Protein AF-A0A958J906-F1 (afdb_monomer_lite)

Foldseek 3Di:
DFAWAFLVRDHDADDPDPDDDDDDDDHDHDQALQDPVSLVVLLVVLQVCLQVPNQEDEDELLWAAARTDQDPSLLVVLLVLCVVPPQLVNCCVPPVGSHSPDDRQDRDPPDRCQLVNLQVLLLSSLVSLLSSLVSSCVRPVRYFYEYEQAQAVCQLVCCRRTSRPLLSNLVRGQEYEYQHQAEPVSFFDADPVRRTHACLLSLLVNCQSNVNGEYEHEYDPNDDPPVVRDDLVRVLVRLLRRQVRNLLNRYHYDYPDPQRPNVVVVVVVCVVCVVVSVPDDQDDLEEEEDESSCSSVVHDTCSSVVVVVCVVVVNRYGYHYLVCVVDPPNVSHPYYHYPDDPDHDPDD

pLDDT: mean 83.31, std 14.67, range [36.16, 97.56]

Sequence (348 aa):
TWMMVRPDDSFPYYRYAPYGQETDEGFEAWGCPDNPDYVRYMEGKIRAQAETGIDGSYVDWTHIAGGTCYCKYTRENFIAYLKEKLPAAAGQAKYGISNYDNIVLPQQRGDNFWMEWVIYRGSAVARFHDRLRTVARQYNPHFMISGNVFGGFGYGPIAYDAAGNMEMLGRVDDFIYSEMQEFLDSAPRKTEEGVRITNSPALKFLAAASHGKPTI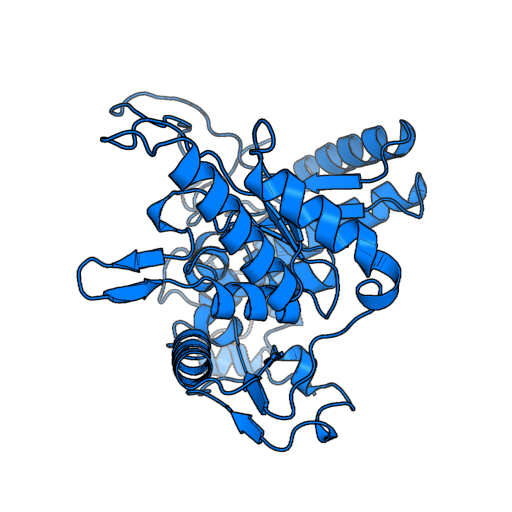VYATEITPPIFPDPSEKCLSAMAQINIAEAEANHAIFREKRETPPGATAMYEFLAAHRGDLVGAKPYSNVAVLASLRQYLADELSFAFSASRVLTDRGISHVMIVEDDLLSADLGRFDLIYLPYLPLLSTEK

Radius of gyration: 21.53 Å; chains: 1; bounding box: 53×59×56 Å

Secondary structure (DSSP, 8-state):
--SPPPTTS--PPP---SS-------------TT-HHHHHHHHHHHHHHHHTT--EEEES---PPTT---SHHHHHHHHHHHHHHS-HHHHHHHHS----TTPPPP-STTSTTHHHHHHHHHHHHHHHHHHHHHHHHTT-TT-EEEEEE--STTHHHHHHHS---HHHHHHHSSSEEE-TT-SGGGSSEE-TT--EE--HHHHHHHHHHTTTS-EEEE-----S--SSPPPHHHHHHHHHHHHHHHHHTTEEEE-SSS--HHHHHHHHHHHHTHHHHTT-----SEEEE--HHHHHTT----HHHHHHHHHHTT---EEE-GGGGGSGGGGG-SEEE-SS-S------

Structure (mmCIF, N/CA/C/O backbone):
data_AF-A0A958J906-F1
#
_entry.id   AF-A0A958J906-F1
#
loop_
_atom_site.group_PDB
_atom_site.id
_atom_site.type_symbol
_atom_site.label_atom_id
_atom_site.label_alt_id
_atom_site.label_comp_id
_atom_site.label_asym_id
_atom_site.label_entity_id
_atom_site.label_seq_id
_atom_site.pdbx_PDB_ins_code
_atom_site.Cartn_x
_atom_site.Cartn_y
_atom_site.Cartn_z
_atom_site.occupancy
_atom_site.B_iso_or_equiv
_atom_site.auth_seq_id
_atom_site.auth_comp_id
_atom_site.auth_asym_id
_atom_site.auth_atom_id
_atom_site.pdbx_PDB_model_num
ATOM 1 N N . THR A 1 1 ? -13.540 24.435 5.517 1.00 37.81 1 THR A N 1
ATOM 2 C CA . THR A 1 1 ? -12.680 25.146 4.550 1.00 37.81 1 THR A CA 1
ATOM 3 C C . THR A 1 1 ? -11.313 25.379 5.156 1.00 37.81 1 THR A C 1
ATOM 5 O O . THR A 1 1 ? -11.235 26.173 6.073 1.00 37.81 1 THR A O 1
ATOM 8 N N . TRP A 1 2 ? -10.193 24.775 4.783 1.00 42.50 2 TRP A N 1
ATOM 9 C CA . TRP A 1 2 ? -9.753 23.546 4.100 1.00 42.50 2 TRP A CA 1
ATOM 10 C C . TRP A 1 2 ? -8.269 23.430 4.550 1.00 42.50 2 TRP A C 1
ATOM 12 O O . TRP A 1 2 ? -7.703 24.458 4.914 1.00 42.50 2 TRP A O 1
ATOM 22 N N . MET A 1 3 ? -7.649 22.248 4.495 1.00 54.44 3 MET A N 1
ATOM 23 C CA . MET A 1 3 ? -6.273 21.950 4.961 1.00 54.44 3 MET A CA 1
ATOM 24 C C . MET A 1 3 ? -6.193 21.360 6.382 1.00 54.44 3 MET A C 1
ATOM 26 O O . MET A 1 3 ? -7.039 21.643 7.224 1.00 54.44 3 MET A O 1
ATOM 30 N N . MET A 1 4 ? -5.308 20.377 6.583 1.00 60.72 4 MET A N 1
ATOM 31 C CA . MET A 1 4 ? -5.406 19.395 7.671 1.00 60.72 4 MET A CA 1
ATOM 32 C C . MET A 1 4 ? -5.309 20.035 9.060 1.00 60.72 4 MET A C 1
ATOM 34 O O . MET A 1 4 ? -4.409 20.820 9.330 1.00 60.72 4 MET A O 1
ATOM 38 N N . VAL A 1 5 ? -6.235 19.647 9.937 1.00 60.03 5 VAL A N 1
ATOM 39 C CA . VAL A 1 5 ? -6.383 20.188 11.292 1.00 60.03 5 VAL A CA 1
ATOM 40 C C . VAL A 1 5 ? -5.752 19.220 12.295 1.00 60.03 5 VAL A C 1
ATOM 42 O O . VAL A 1 5 ? -6.049 18.016 12.261 1.00 60.03 5 VAL A O 1
ATOM 45 N N . ARG A 1 6 ? -4.865 19.740 13.145 1.00 68.25 6 ARG A N 1
ATOM 46 C CA . ARG A 1 6 ? -4.266 19.041 14.290 1.00 68.25 6 ARG A CA 1
ATOM 47 C C . ARG A 1 6 ? -5.309 18.824 15.400 1.00 68.25 6 ARG A C 1
ATOM 49 O O . ARG A 1 6 ? -6.368 19.444 15.363 1.00 68.25 6 ARG A O 1
ATOM 56 N N . PRO A 1 7 ? -5.050 17.962 16.398 1.00 68.69 7 PRO A N 1
ATOM 57 C CA . PRO A 1 7 ? -6.008 17.716 17.476 1.00 68.69 7 PRO A CA 1
ATOM 58 C C . PRO A 1 7 ? -6.428 18.954 18.285 1.00 68.69 7 PRO A C 1
ATOM 60 O O . PRO A 1 7 ? -7.459 18.916 18.950 1.00 68.69 7 PRO A O 1
ATOM 63 N N . ASP A 1 8 ? -5.633 20.024 18.247 1.00 74.62 8 ASP A N 1
ATOM 64 C CA . ASP A 1 8 ? -5.852 21.305 18.929 1.00 74.62 8 ASP A CA 1
ATOM 65 C C . ASP A 1 8 ? -6.503 22.377 18.034 1.00 74.62 8 ASP A C 1
ATOM 67 O O . ASP A 1 8 ? -6.448 23.565 18.346 1.00 74.62 8 ASP A O 1
ATOM 71 N N . ASP A 1 9 ? -7.082 21.972 16.904 1.00 67.81 9 ASP A N 1
ATOM 72 C CA . ASP A 1 9 ? -7.642 22.850 15.875 1.00 67.81 9 ASP A CA 1
ATOM 73 C C . ASP A 1 9 ? -6.622 23.759 15.142 1.00 67.81 9 ASP A C 1
ATOM 75 O O . ASP A 1 9 ? -7.015 24.642 14.374 1.00 67.81 9 ASP A O 1
ATOM 79 N N . SER A 1 10 ? -5.310 23.527 15.304 1.00 65.12 10 SER A N 1
ATOM 80 C CA . SER A 1 10 ? -4.250 24.266 14.593 1.00 65.12 10 SER A CA 1
ATOM 81 C C . SER A 1 10 ? -3.836 23.628 13.251 1.00 65.12 10 SER A C 1
ATOM 83 O O . SER A 1 10 ? -4.209 22.495 12.935 1.00 65.12 10 SER A O 1
ATOM 85 N N . PHE A 1 11 ? -3.054 24.354 12.438 1.00 57.78 11 PHE A N 1
ATOM 86 C CA . PHE A 1 11 ? -2.560 23.908 11.124 1.00 57.78 11 PHE A CA 1
ATOM 87 C C . PHE A 1 11 ? -1.032 23.674 11.138 1.00 57.78 11 PHE A C 1
ATOM 89 O O . PHE A 1 11 ? -0.312 24.434 11.789 1.00 57.78 11 PHE A O 1
ATOM 96 N N . PRO A 1 12 ? -0.514 22.645 10.435 1.00 49.88 12 PRO A N 1
ATOM 97 C CA . PRO A 1 12 ? 0.922 22.431 10.247 1.00 49.88 12 PRO A CA 1
ATOM 98 C C . PRO A 1 12 ? 1.545 23.321 9.148 1.00 49.88 12 PRO A C 1
ATOM 100 O O . PRO A 1 12 ? 0.841 23.972 8.374 1.00 49.88 12 PRO A O 1
ATOM 103 N N . TYR A 1 13 ? 2.883 23.336 9.113 1.00 51.25 13 TYR A N 1
ATOM 104 C CA . TYR A 1 13 ? 3.741 24.115 8.210 1.00 51.25 13 TYR A CA 1
ATOM 105 C C . TYR A 1 13 ? 4.204 23.302 6.995 1.00 51.25 13 TYR A C 1
ATOM 107 O O . TYR A 1 13 ? 4.569 22.142 7.152 1.00 51.25 13 TYR A O 1
ATOM 115 N N . TYR A 1 14 ? 4.301 23.930 5.812 1.00 49.06 14 TYR A N 1
ATOM 116 C CA . TYR A 1 14 ? 4.930 23.323 4.632 1.00 49.06 14 TYR A CA 1
ATOM 117 C C . TYR A 1 14 ? 6.442 23.543 4.613 1.00 49.06 14 TYR A C 1
ATOM 119 O O . TYR A 1 14 ? 6.914 24.678 4.720 1.00 49.06 14 TYR A O 1
ATOM 127 N N . ARG A 1 15 ? 7.183 22.490 4.259 1.00 43.09 15 ARG A N 1
ATOM 128 C CA . ARG A 1 15 ? 8.369 22.649 3.418 1.00 43.09 15 ARG A CA 1
ATOM 129 C C . ARG A 1 15 ? 8.633 21.397 2.586 1.00 43.09 15 ARG A C 1
ATOM 131 O O . ARG A 1 15 ? 9.016 20.368 3.125 1.00 43.09 15 ARG A O 1
ATOM 138 N N . TYR A 1 16 ? 8.573 21.520 1.263 1.00 43.47 16 TYR A N 1
ATOM 139 C CA . TYR A 1 16 ? 9.476 20.748 0.411 1.00 43.47 16 TYR A CA 1
ATOM 140 C C . TYR A 1 16 ? 10.782 21.535 0.346 1.00 43.47 16 TYR A C 1
ATOM 142 O O . TYR A 1 16 ? 10.922 22.480 -0.432 1.00 43.47 16 TYR A O 1
ATOM 150 N N . ALA A 1 17 ? 11.720 21.210 1.230 1.00 36.94 17 ALA A N 1
ATOM 151 C CA . ALA A 1 17 ? 13.096 21.655 1.088 1.00 36.94 17 ALA A CA 1
ATOM 152 C C . ALA A 1 17 ? 13.992 20.434 1.067 1.00 36.94 17 ALA A C 1
ATOM 154 O O . ALA A 1 17 ? 14.227 19.853 2.124 1.00 36.94 17 ALA A O 1
ATOM 155 N N . PRO A 1 18 ? 14.549 20.076 -0.097 1.00 39.53 18 PRO A N 1
ATOM 156 C CA . PRO A 1 18 ? 15.592 19.073 -0.105 1.00 39.53 18 PRO A CA 1
ATOM 157 C C . PRO A 1 18 ? 16.845 19.554 0.666 1.00 39.53 18 PRO A C 1
ATOM 159 O O . PRO A 1 18 ? 17.578 18.705 1.152 1.00 39.53 18 PRO A O 1
ATOM 162 N N . TYR A 1 19 ? 17.072 20.875 0.870 1.00 39.88 19 TYR A N 1
ATOM 163 C CA . TYR A 1 19 ? 18.292 21.407 1.526 1.00 39.88 19 TYR A CA 1
ATOM 164 C C . TYR A 1 19 ? 18.163 22.805 2.212 1.00 39.88 19 TYR A C 1
ATOM 166 O O . TYR A 1 19 ? 18.681 23.793 1.693 1.00 39.88 19 TYR A O 1
ATOM 174 N N . GLY A 1 20 ? 17.548 22.957 3.398 1.00 36.16 20 GLY A N 1
ATOM 175 C CA . GLY A 1 20 ? 17.622 24.236 4.148 1.00 36.16 20 GLY A CA 1
ATOM 176 C C . GLY A 1 20 ? 17.068 24.212 5.583 1.00 36.16 20 GLY A C 1
ATOM 177 O O . GLY A 1 20 ? 16.256 23.354 5.907 1.00 36.16 20 GLY A O 1
ATOM 178 N N . GLN A 1 21 ? 17.475 25.167 6.437 1.00 43.78 21 GLN A N 1
ATOM 179 C CA . GLN A 1 21 ? 17.022 25.343 7.842 1.00 43.78 21 GLN A CA 1
ATOM 180 C C . GLN A 1 21 ? 15.688 26.116 7.982 1.00 43.78 21 GLN A C 1
ATOM 182 O O . GLN A 1 21 ? 15.340 26.875 7.078 1.00 43.78 21 GLN A O 1
ATOM 187 N N . GLU A 1 22 ? 14.953 25.875 9.080 1.00 49.22 22 GLU A N 1
ATOM 188 C CA . GLU A 1 22 ? 13.611 26.394 9.455 1.00 49.22 22 GLU A CA 1
ATOM 189 C C . GLU A 1 22 ? 13.522 27.923 9.684 1.00 49.22 22 GLU A C 1
ATOM 191 O O . GLU A 1 22 ? 14.499 28.512 10.147 1.00 49.22 22 GLU A O 1
ATOM 196 N N . THR A 1 23 ? 12.341 28.540 9.436 1.00 45.81 23 THR A N 1
ATOM 197 C CA . THR A 1 23 ? 11.481 29.307 10.399 1.00 45.81 23 THR A CA 1
ATOM 198 C C . THR A 1 23 ? 10.586 30.400 9.753 1.00 45.81 23 THR A C 1
ATOM 200 O O . THR A 1 23 ? 11.131 31.426 9.361 1.00 45.81 23 THR A O 1
ATOM 203 N N . ASP A 1 24 ? 9.238 30.232 9.741 1.00 49.66 24 ASP A N 1
ATOM 204 C CA . ASP A 1 24 ? 8.179 31.295 9.726 1.00 49.66 24 ASP A CA 1
ATOM 205 C C . ASP A 1 24 ? 6.704 30.801 9.520 1.00 49.66 24 ASP A C 1
ATOM 207 O O . ASP A 1 24 ? 6.461 29.627 9.246 1.00 49.66 24 ASP A O 1
ATOM 211 N N . GLU A 1 25 ? 5.718 31.713 9.713 1.00 43.97 25 GLU A N 1
ATOM 212 C CA . GLU A 1 25 ? 4.234 31.570 9.785 1.00 43.97 25 GLU A CA 1
ATOM 213 C C . GLU A 1 25 ? 3.509 31.224 8.438 1.00 43.97 25 GLU A C 1
ATOM 215 O O . GLU A 1 25 ? 2.717 32.015 7.924 1.00 43.97 25 GLU A O 1
ATOM 220 N N . GLY A 1 26 ? 3.769 30.057 7.827 1.00 49.97 26 GLY A N 1
ATOM 221 C CA . GLY A 1 26 ? 3.134 29.579 6.576 1.00 49.97 26 GLY A CA 1
ATOM 222 C C . GLY A 1 26 ? 2.113 28.416 6.675 1.00 49.97 26 GLY A C 1
ATOM 223 O O . GLY A 1 26 ? 2.006 27.735 7.686 1.00 49.97 26 GLY A O 1
ATOM 224 N N . PHE A 1 27 ? 1.378 28.171 5.577 1.00 41.47 27 PHE A N 1
ATOM 225 C CA . PHE A 1 27 ? 0.178 27.309 5.421 1.00 41.47 27 PHE A CA 1
ATOM 226 C C . PHE A 1 27 ? 0.476 25.997 4.641 1.00 41.47 27 PHE A C 1
ATOM 228 O O . PHE A 1 27 ? 1.153 26.060 3.615 1.00 41.47 27 PHE A O 1
ATOM 235 N N . GLU A 1 28 ? -0.034 24.823 5.064 1.00 48.16 28 GLU A N 1
ATOM 236 C CA . GLU A 1 28 ? 0.257 23.499 4.447 1.00 48.16 28 GLU A CA 1
ATOM 237 C C . GLU A 1 28 ? -0.969 22.720 3.924 1.00 48.16 28 GLU A C 1
ATOM 239 O O . GLU A 1 28 ? -1.973 22.593 4.623 1.00 48.16 28 GLU A O 1
ATOM 244 N N . ALA A 1 29 ? -0.916 22.179 2.690 1.00 53.28 29 ALA A N 1
ATOM 245 C CA . ALA A 1 29 ? -2.108 21.793 1.906 1.00 53.28 29 ALA A CA 1
ATOM 246 C C . ALA A 1 29 ? -2.591 20.356 2.063 1.00 53.28 29 ALA A C 1
ATOM 248 O O . ALA A 1 29 ? -2.590 19.569 1.125 1.00 53.28 29 ALA A O 1
ATOM 249 N N . TRP A 1 30 ? -3.080 20.078 3.269 1.00 65.56 30 TRP A N 1
ATOM 250 C CA . TRP A 1 30 ? -3.729 18.843 3.710 1.00 65.56 30 TRP A CA 1
ATOM 251 C C . TRP A 1 30 ? -5.134 18.511 3.187 1.00 65.56 30 TRP A C 1
ATOM 253 O O . TRP A 1 30 ? -6.115 18.978 3.763 1.00 65.56 30 TRP A O 1
ATOM 263 N N . GLY A 1 31 ? -5.288 17.626 2.205 1.00 74.69 31 GLY A N 1
ATOM 264 C CA . GLY A 1 31 ? -6.584 17.018 1.919 1.00 74.69 31 GLY A CA 1
ATOM 265 C C . GLY A 1 31 ? -7.122 16.128 3.042 1.00 74.69 31 GLY A C 1
ATOM 266 O O . GLY A 1 31 ? -6.399 15.277 3.543 1.00 74.69 31 GLY A O 1
ATOM 267 N N . CYS A 1 32 ? -8.393 16.285 3.429 1.00 84.81 32 CYS A N 1
ATOM 268 C CA . CYS A 1 32 ? -9.044 15.383 4.386 1.00 84.81 32 CYS A CA 1
ATOM 269 C C . CYS A 1 32 ? -10.040 14.475 3.647 1.00 84.81 32 CYS A C 1
ATOM 271 O O . CYS A 1 32 ? -11.048 14.993 3.156 1.00 84.81 32 CYS A O 1
ATOM 273 N N . PRO A 1 33 ? -9.823 13.146 3.594 1.00 89.81 33 PRO A N 1
ATOM 274 C CA . PRO A 1 33 ? -10.687 12.227 2.845 1.00 89.81 33 PRO A CA 1
ATOM 275 C C . PRO A 1 33 ? -12.109 12.114 3.416 1.00 89.81 33 PRO A C 1
ATOM 277 O O . PRO A 1 33 ? -13.017 11.680 2.713 1.00 89.81 33 PRO A O 1
ATOM 280 N N . ASP A 1 34 ? -12.326 12.548 4.660 1.00 91.00 34 ASP A N 1
ATOM 281 C CA . ASP A 1 34 ? -13.651 12.598 5.287 1.00 91.00 34 ASP A CA 1
ATOM 282 C C . ASP A 1 34 ? -14.384 13.926 5.063 1.00 91.00 34 ASP A C 1
ATOM 284 O O . ASP A 1 34 ? -15.591 14.014 5.290 1.00 91.00 34 ASP A O 1
ATOM 288 N N . ASN A 1 35 ? -13.688 14.981 4.631 1.00 89.81 35 ASN A N 1
ATOM 289 C CA . ASN A 1 35 ? -14.310 16.283 4.436 1.00 89.81 35 ASN A CA 1
ATOM 290 C C . ASN A 1 35 ? -15.064 16.318 3.090 1.00 89.81 35 ASN A C 1
ATOM 292 O O . ASN A 1 35 ? -14.424 16.234 2.038 1.00 89.81 35 ASN A O 1
ATOM 296 N N . PRO A 1 36 ? -16.396 16.519 3.077 1.00 92.06 36 PRO A N 1
ATOM 297 C CA . PRO A 1 36 ? -17.190 16.467 1.850 1.00 92.06 36 PRO A CA 1
ATOM 298 C C . PRO A 1 36 ? -16.790 17.527 0.815 1.00 92.06 36 PRO A C 1
ATOM 300 O O . PRO A 1 36 ? -16.880 17.264 -0.384 1.00 92.06 36 PRO A O 1
ATOM 303 N N . ASP A 1 37 ? -16.301 18.694 1.246 1.00 87.19 37 ASP A N 1
ATOM 304 C CA . ASP A 1 37 ? -15.822 19.734 0.330 1.00 87.19 37 ASP A CA 1
ATOM 305 C C . ASP A 1 37 ? -14.525 19.296 -0.361 1.00 87.19 37 ASP A C 1
ATOM 307 O O . ASP A 1 37 ? -14.322 19.567 -1.546 1.00 87.19 37 ASP A O 1
ATOM 311 N N . TYR A 1 38 ? -13.641 18.614 0.380 1.00 87.25 38 TYR A N 1
ATOM 312 C CA . TYR A 1 38 ? -12.403 18.060 -0.167 1.00 87.25 38 TYR A CA 1
ATOM 313 C C . TYR A 1 38 ? -12.688 16.963 -1.180 1.00 87.25 38 TYR A C 1
ATOM 315 O O . TYR A 1 38 ? -12.205 17.007 -2.313 1.00 87.25 38 TYR A O 1
ATOM 323 N N . VAL A 1 39 ? -13.548 16.028 -0.789 1.00 91.88 39 VAL A N 1
ATOM 324 C CA . VAL A 1 39 ? -13.963 14.923 -1.645 1.00 91.88 39 VAL A CA 1
ATOM 325 C C . VAL A 1 39 ? -14.591 15.449 -2.933 1.00 91.88 39 VAL A C 1
ATOM 327 O O . VAL A 1 39 ? -14.154 15.063 -4.011 1.00 91.88 39 VAL A O 1
ATOM 330 N N . ARG A 1 40 ? -15.529 16.402 -2.855 1.00 94.12 40 ARG A N 1
ATOM 331 C CA . ARG A 1 40 ? -16.185 16.979 -4.040 1.00 94.12 40 ARG A CA 1
ATOM 332 C C . ARG A 1 40 ? -15.206 17.668 -4.994 1.00 94.12 40 ARG A C 1
ATOM 334 O O . ARG A 1 40 ? -15.355 17.567 -6.210 1.00 94.12 40 ARG A O 1
ATOM 341 N N . TYR A 1 41 ? -14.212 18.380 -4.464 1.00 91.88 41 TYR A N 1
ATOM 342 C CA . TYR A 1 41 ? -13.160 18.984 -5.285 1.00 91.88 41 TYR A CA 1
ATOM 343 C C . TYR A 1 41 ? -12.352 17.917 -6.037 1.00 91.88 41 TYR A C 1
ATOM 345 O O . TYR A 1 41 ? -12.128 18.043 -7.242 1.00 91.88 41 TYR A O 1
ATOM 353 N N . MET A 1 42 ? -11.959 16.845 -5.347 1.00 93.25 42 MET A N 1
ATOM 354 C CA . MET A 1 42 ? -11.186 15.757 -5.946 1.00 93.25 42 MET A CA 1
ATOM 355 C C . MET A 1 42 ? -12.009 14.944 -6.954 1.00 93.25 42 MET A C 1
ATOM 357 O O . MET A 1 42 ? -11.485 14.589 -8.008 1.00 93.25 42 MET A O 1
ATOM 361 N N . GLU A 1 43 ? -13.309 14.751 -6.712 1.00 95.69 43 GLU A N 1
ATOM 362 C CA . GLU A 1 43 ? -14.247 14.194 -7.697 1.00 95.69 43 GLU A CA 1
ATOM 363 C C . GLU A 1 43 ? -14.308 15.044 -8.973 1.00 95.69 43 GLU A C 1
ATOM 365 O O . GLU A 1 43 ? -14.283 14.510 -10.079 1.00 95.69 43 GLU A O 1
ATOM 370 N N . GLY A 1 44 ? -14.341 16.374 -8.838 1.00 95.81 44 GLY A N 1
ATOM 371 C CA . GLY A 1 44 ? -14.289 17.284 -9.983 1.00 95.81 44 GLY A CA 1
ATOM 372 C C . GLY A 1 44 ? -12.998 17.133 -10.793 1.00 95.81 44 GLY A C 1
ATOM 373 O O . GLY A 1 44 ? -13.046 17.079 -12.021 1.00 95.81 44 GLY A O 1
ATOM 374 N N . LYS A 1 45 ? -11.849 17.005 -10.114 1.00 93.75 45 LYS A N 1
ATOM 375 C CA . LYS A 1 45 ? -10.547 16.790 -10.768 1.00 93.75 45 LYS A CA 1
ATOM 376 C C . LYS A 1 45 ? -10.478 15.457 -11.501 1.00 93.75 45 LYS A C 1
ATOM 378 O O . LYS A 1 45 ? -10.050 15.435 -12.652 1.00 93.75 45 LYS A O 1
ATOM 383 N N . ILE A 1 46 ? -10.874 14.365 -10.848 1.00 95.31 46 ILE A N 1
ATOM 384 C CA . ILE A 1 46 ? -10.766 13.031 -11.446 1.00 95.31 46 ILE A CA 1
ATOM 385 C C . ILE A 1 46 ? -11.733 12.876 -12.621 1.00 95.31 46 ILE A C 1
ATOM 387 O O . ILE A 1 46 ? -11.360 12.333 -13.656 1.00 95.31 46 ILE A O 1
ATOM 391 N N . ARG A 1 47 ? -12.937 13.451 -12.511 1.00 96.19 47 ARG A N 1
ATOM 392 C CA . ARG A 1 47 ? -13.886 13.540 -13.621 1.00 96.19 47 ARG A CA 1
ATOM 393 C C . ARG A 1 47 ? -13.278 14.273 -14.812 1.00 96.19 47 ARG A C 1
ATOM 395 O O . ARG A 1 47 ? -13.327 13.749 -15.917 1.00 96.19 47 ARG A O 1
ATOM 402 N N . ALA A 1 48 ? -12.705 15.458 -14.593 1.00 95.94 48 ALA A N 1
ATOM 403 C CA . ALA A 1 48 ? -12.126 16.244 -15.679 1.00 95.94 48 ALA A CA 1
ATOM 404 C C . ALA A 1 48 ? -11.003 15.483 -16.403 1.00 95.94 48 ALA A C 1
ATOM 406 O O . ALA A 1 48 ? -10.910 15.563 -17.620 1.00 95.94 48 ALA A O 1
ATOM 407 N N . GLN A 1 49 ? -10.182 14.712 -15.679 1.00 95.12 49 GLN A N 1
ATOM 408 C CA . GLN A 1 49 ? -9.167 13.845 -16.293 1.00 95.12 49 GLN A CA 1
ATOM 409 C C . GLN A 1 49 ? -9.791 12.699 -17.100 1.00 95.12 49 GLN A C 1
ATOM 411 O O . GLN A 1 49 ? -9.342 12.405 -18.204 1.00 95.12 49 GLN A O 1
ATOM 416 N N . ALA A 1 50 ? -10.839 12.061 -16.577 1.00 95.81 50 ALA A N 1
ATOM 417 C CA . ALA A 1 50 ? -11.521 10.979 -17.281 1.00 95.81 50 ALA A CA 1
ATOM 418 C C . ALA A 1 50 ? -12.237 11.465 -18.558 1.00 95.81 50 ALA A C 1
ATOM 420 O O . ALA A 1 50 ? -12.217 10.774 -19.573 1.00 95.81 50 ALA A O 1
ATOM 421 N N . GLU A 1 51 ? -12.828 12.665 -18.542 1.00 96.31 51 GLU A N 1
ATOM 422 C CA . GLU A 1 51 ? -13.517 13.263 -19.698 1.00 96.31 51 GLU A CA 1
ATOM 423 C C . GLU A 1 51 ? -12.560 13.697 -20.824 1.00 96.31 51 GLU A C 1
ATOM 425 O O . GLU A 1 51 ? -12.980 13.787 -21.977 1.00 96.31 51 GLU A O 1
ATOM 430 N N . THR A 1 52 ? -11.279 13.956 -20.532 1.00 95.19 52 THR A N 1
ATOM 431 C CA . THR A 1 52 ? -10.293 14.398 -21.539 1.00 95.19 52 THR A CA 1
ATOM 432 C C . THR A 1 52 ? -9.615 13.254 -22.295 1.00 95.19 52 THR A C 1
ATOM 434 O O . THR A 1 52 ? -8.807 13.518 -23.185 1.00 95.19 52 THR A O 1
ATOM 437 N N . GLY A 1 53 ? -9.945 11.997 -21.979 1.00 87.81 53 GLY A N 1
ATOM 438 C CA . GLY A 1 53 ? -9.362 10.815 -22.622 1.00 87.81 53 GLY A CA 1
ATOM 439 C C . GLY A 1 53 ? -8.051 10.336 -21.996 1.00 87.81 53 GLY A C 1
ATOM 440 O O . GLY A 1 53 ? -7.323 9.581 -22.631 1.00 87.81 53 GLY A O 1
ATOM 441 N N . ILE A 1 54 ? -7.733 10.766 -20.770 1.00 91.44 54 ILE A N 1
ATOM 442 C CA . ILE A 1 54 ? -6.651 10.172 -19.977 1.00 91.44 54 ILE A CA 1
ATOM 443 C C . ILE A 1 54 ? -7.143 8.832 -19.396 1.00 91.44 54 ILE A C 1
ATOM 445 O O . ILE A 1 54 ? -8.271 8.733 -18.909 1.00 91.44 54 ILE A O 1
ATOM 449 N N . ASP A 1 55 ? -6.291 7.802 -19.428 1.00 92.00 55 ASP A N 1
ATOM 450 C CA . ASP A 1 55 ? -6.637 6.435 -18.995 1.00 92.00 55 ASP A CA 1
ATOM 451 C C . ASP A 1 55 ? -6.419 6.163 -17.506 1.00 92.00 55 ASP A C 1
ATOM 453 O O . ASP A 1 55 ? -6.781 5.102 -17.001 1.00 92.00 55 ASP A O 1
ATOM 457 N N . GLY A 1 56 ? -5.831 7.103 -16.774 1.00 92.56 56 GLY A N 1
ATOM 458 C CA . GLY A 1 56 ? -5.686 6.955 -15.340 1.00 92.56 56 GLY A CA 1
ATOM 459 C C . GLY A 1 56 ? -5.091 8.157 -14.634 1.00 92.56 56 GLY A C 1
ATOM 460 O O . GLY A 1 56 ? -4.568 9.087 -15.245 1.00 92.56 56 GLY A O 1
ATOM 461 N N . SER A 1 57 ? -5.163 8.108 -13.313 1.00 91.12 57 SER A N 1
ATOM 462 C CA . SER A 1 57 ? -4.574 9.096 -12.422 1.00 91.12 57 SER A CA 1
ATOM 463 C C . SER A 1 57 ? -3.842 8.392 -11.303 1.00 91.12 57 SER A C 1
ATOM 465 O O . SER A 1 57 ? -4.323 7.385 -10.781 1.00 91.12 57 SER A O 1
ATOM 467 N N . TYR A 1 58 ? -2.718 8.961 -10.891 1.00 86.19 58 TYR A N 1
ATOM 468 C CA . TYR A 1 58 ? -2.154 8.629 -9.598 1.00 86.19 58 TYR A CA 1
ATOM 469 C C . TYR A 1 58 ? -2.516 9.740 -8.607 1.00 86.19 58 TYR A C 1
ATOM 471 O O . TYR A 1 58 ? -2.440 10.931 -8.922 1.00 86.19 58 TYR A O 1
ATOM 479 N N . VAL A 1 59 ? -2.958 9.350 -7.417 1.00 86.62 59 VAL A N 1
ATOM 480 C CA . VAL A 1 59 ? -3.255 10.266 -6.319 1.00 86.62 59 VAL A CA 1
ATOM 481 C C . VAL A 1 59 ? -1.969 10.433 -5.530 1.00 86.62 59 VAL A C 1
ATOM 483 O O . VAL A 1 59 ? -1.594 9.564 -4.746 1.00 86.62 59 VAL A O 1
ATOM 486 N N . ASP A 1 60 ? -1.262 11.532 -5.774 1.00 76.31 60 ASP A N 1
ATOM 487 C CA . ASP A 1 60 ? -0.068 11.844 -4.996 1.00 76.31 60 ASP A CA 1
ATOM 488 C C . ASP A 1 60 ? -0.418 12.068 -3.519 1.00 76.31 60 ASP A C 1
ATOM 490 O O . ASP A 1 60 ? -1.521 12.528 -3.205 1.00 76.31 60 ASP A O 1
ATOM 494 N N . TRP A 1 61 ? 0.516 11.726 -2.629 1.00 64.88 61 TRP A N 1
ATOM 495 C CA . TRP A 1 61 ? 0.322 11.766 -1.179 1.00 64.88 61 TRP A CA 1
ATOM 496 C C . TRP A 1 61 ? -0.968 11.071 -0.733 1.00 64.88 61 TRP A C 1
ATOM 498 O O . TRP A 1 61 ? -1.861 11.666 -0.130 1.00 64.88 61 TRP A O 1
ATOM 508 N N . THR A 1 62 ? -1.036 9.765 -0.990 1.00 71.00 62 THR A N 1
ATOM 509 C CA . THR A 1 62 ? -2.108 8.848 -0.551 1.00 71.00 62 THR A CA 1
ATOM 510 C C . THR A 1 62 ? -2.107 8.611 0.965 1.00 71.00 62 THR A C 1
ATOM 512 O O . THR A 1 62 ? -2.463 7.551 1.466 1.00 71.00 62 THR A O 1
ATOM 515 N N . HIS A 1 63 ? -1.662 9.598 1.731 1.00 74.38 63 HIS A N 1
ATOM 516 C CA . HIS A 1 63 ? -1.350 9.485 3.136 1.00 74.38 63 HIS A CA 1
ATOM 517 C C . HIS A 1 63 ? -2.000 10.625 3.910 1.00 74.38 63 HIS A C 1
ATOM 519 O O . HIS A 1 63 ? -2.022 11.774 3.475 1.00 74.38 63 HIS A O 1
ATOM 525 N N . ILE A 1 64 ? -2.498 10.304 5.097 1.00 77.62 64 ILE A N 1
ATOM 526 C CA . ILE A 1 64 ? -2.868 11.290 6.104 1.00 77.62 64 ILE A CA 1
ATOM 527 C C . ILE A 1 64 ? -1.658 11.406 7.027 1.00 77.62 64 ILE A C 1
ATOM 529 O O . ILE A 1 64 ? -1.325 10.432 7.694 1.00 77.62 64 ILE A O 1
ATOM 533 N N . ALA A 1 65 ? -1.002 12.564 7.112 1.00 75.56 65 ALA A N 1
ATOM 534 C CA . ALA A 1 65 ? 0.153 12.719 8.002 1.00 75.56 65 ALA A CA 1
ATOM 535 C C . ALA A 1 65 ? -0.228 12.466 9.473 1.00 75.56 65 ALA A C 1
ATOM 537 O O . ALA A 1 65 ? -1.341 12.795 9.899 1.00 75.56 65 ALA A O 1
ATOM 538 N N . GLY A 1 66 ? 0.674 11.879 10.261 1.00 74.31 66 GLY A N 1
ATOM 539 C CA . GLY A 1 66 ? 0.450 11.642 11.691 1.00 74.31 66 GLY A CA 1
ATOM 540 C C . GLY A 1 66 ? 0.058 12.926 12.431 1.00 74.31 66 GLY A C 1
ATOM 541 O O . GLY A 1 66 ? 0.522 14.014 12.097 1.00 74.31 66 GLY A O 1
ATOM 542 N N . GLY A 1 67 ? -0.838 12.814 13.416 1.00 74.88 67 GLY A N 1
ATOM 543 C CA . GLY A 1 67 ? -1.301 13.972 14.192 1.00 74.88 67 GLY A CA 1
ATOM 544 C C . GLY A 1 67 ? -2.195 14.947 13.415 1.00 74.88 67 GLY A C 1
ATOM 545 O O . GLY A 1 67 ? -2.285 16.117 13.777 1.00 74.88 67 GLY A O 1
ATOM 546 N N . THR A 1 68 ? -2.868 14.495 12.354 1.00 78.25 68 THR A N 1
ATOM 547 C CA . THR A 1 68 ? -3.797 15.322 11.568 1.00 78.25 68 THR A CA 1
ATOM 548 C C . THR A 1 68 ? -5.146 14.635 11.313 1.00 78.25 68 THR A C 1
ATOM 550 O O . THR A 1 68 ? -5.331 13.466 11.649 1.00 78.25 68 THR A O 1
ATOM 553 N N . CYS A 1 69 ? -6.085 15.368 10.695 1.00 82.00 69 CYS A N 1
ATOM 554 C CA . CYS A 1 69 ? -7.465 14.949 10.415 1.00 82.00 69 CYS A CA 1
ATOM 555 C C . CYS A 1 69 ? -8.312 14.737 11.679 1.00 82.00 69 CYS A C 1
ATOM 557 O O . CYS A 1 69 ? -8.930 13.699 11.859 1.00 82.00 69 CYS A O 1
ATOM 559 N N . TYR A 1 70 ? -8.409 15.759 12.530 1.00 87.06 70 TYR A N 1
ATOM 560 C CA . TYR A 1 70 ? -9.254 15.733 13.737 1.00 87.06 70 TYR A CA 1
ATOM 561 C C . TYR A 1 70 ? -10.558 16.534 13.596 1.00 87.06 70 TYR A C 1
ATOM 563 O O . TYR A 1 70 ? -11.242 16.821 14.575 1.00 87.06 70 TYR A O 1
ATOM 571 N N . CYS A 1 71 ? -10.933 16.894 12.364 1.00 85.81 71 CYS A N 1
ATOM 572 C CA . CYS A 1 71 ? -12.113 17.716 12.112 1.00 85.81 71 CYS A CA 1
ATOM 573 C C . CYS A 1 71 ? -13.428 16.989 12.455 1.00 85.81 71 CYS A C 1
ATOM 575 O O . CYS A 1 71 ? -13.481 15.759 12.548 1.00 85.81 71 CYS A O 1
ATOM 577 N N . LYS A 1 72 ? -14.530 17.748 12.553 1.00 89.56 72 LYS A N 1
ATOM 578 C CA . LYS A 1 72 ? -15.861 17.202 12.883 1.00 89.56 72 LYS A CA 1
ATOM 579 C C . LYS A 1 72 ? -16.293 16.025 11.994 1.00 89.56 72 LYS A C 1
ATOM 581 O O . LYS A 1 72 ? -16.859 15.070 12.509 1.00 89.56 72 LYS A O 1
ATOM 586 N N . TYR A 1 73 ? -15.972 16.060 10.697 1.00 91.88 73 TYR A N 1
ATOM 587 C CA . TYR A 1 73 ? -16.342 14.997 9.758 1.00 91.88 73 TYR A CA 1
ATOM 588 C C . TYR A 1 73 ? -15.583 13.703 10.051 1.00 91.88 73 TYR A C 1
ATOM 590 O O . TYR A 1 73 ? -16.172 12.627 10.069 1.00 91.88 73 TYR A O 1
ATOM 598 N N . THR A 1 74 ? -14.287 13.809 10.359 1.00 91.56 74 THR A N 1
ATOM 599 C CA . THR A 1 74 ? -13.481 12.654 10.758 1.00 91.56 74 THR A CA 1
ATOM 600 C C . THR A 1 74 ? -13.978 12.069 12.074 1.00 91.56 74 THR A C 1
ATOM 602 O O . THR A 1 74 ? -14.079 10.853 12.205 1.00 91.56 74 THR A O 1
ATOM 605 N N . ARG A 1 75 ? -14.368 12.919 13.033 1.00 94.12 75 ARG A N 1
ATOM 606 C CA . ARG A 1 75 ? -14.971 12.460 14.289 1.00 94.12 75 ARG A CA 1
ATOM 607 C C . ARG A 1 75 ? -16.263 11.680 14.053 1.00 94.12 75 ARG A C 1
ATOM 609 O O . ARG A 1 75 ? -16.417 10.584 14.584 1.00 94.12 75 ARG A O 1
ATOM 616 N N . GLU A 1 76 ? -17.182 12.237 13.271 1.00 95.62 76 GLU A N 1
ATOM 617 C CA . GLU A 1 76 ? -18.461 11.598 12.942 1.00 95.62 76 GLU A CA 1
ATOM 618 C C . GLU A 1 76 ? -18.254 10.249 12.238 1.00 95.62 76 GLU A C 1
ATOM 620 O O . GLU A 1 76 ? -18.830 9.239 12.651 1.00 95.62 76 GLU A O 1
ATOM 625 N N . ASN A 1 77 ? -17.370 10.205 11.239 1.00 96.62 77 ASN A N 1
ATOM 626 C CA . ASN A 1 77 ? -17.079 8.986 10.488 1.00 96.62 77 ASN A CA 1
ATOM 627 C C . ASN A 1 77 ? -16.330 7.937 11.326 1.00 96.62 77 ASN A C 1
ATOM 629 O O . ASN A 1 77 ? -16.601 6.745 11.183 1.00 96.62 77 ASN A O 1
ATOM 633 N N . PHE A 1 78 ? -15.442 8.341 12.241 1.00 97.19 78 PHE A N 1
ATOM 634 C CA . PHE A 1 78 ? -14.788 7.403 13.155 1.00 97.19 78 PHE A CA 1
ATOM 635 C C . PHE A 1 78 ? -15.768 6.803 14.168 1.00 97.19 78 PHE A C 1
ATOM 637 O O . PHE A 1 78 ? -15.729 5.604 14.433 1.00 97.19 78 PHE A O 1
ATOM 644 N N . ILE A 1 79 ? -16.706 7.598 14.690 1.00 97.31 79 ILE A N 1
ATOM 645 C CA . ILE A 1 79 ? -17.777 7.083 15.556 1.00 97.31 79 ILE A CA 1
ATOM 646 C C . ILE A 1 79 ? -18.635 6.068 14.797 1.00 97.31 79 ILE A C 1
ATOM 648 O O . ILE A 1 79 ? -18.958 5.010 15.341 1.00 97.31 79 ILE A O 1
ATOM 652 N N . ALA A 1 80 ? -18.988 6.363 13.543 1.00 96.94 80 ALA A N 1
ATOM 653 C CA . ALA A 1 80 ? -19.707 5.420 12.692 1.00 96.94 80 ALA A CA 1
ATOM 654 C C . ALA A 1 80 ? -18.900 4.128 12.478 1.00 96.94 80 ALA A C 1
ATOM 656 O O . ALA A 1 80 ? -19.441 3.036 12.650 1.00 96.94 80 ALA A O 1
ATOM 657 N N . TYR A 1 81 ? -17.597 4.248 12.209 1.00 96.81 81 TYR A N 1
ATOM 658 C CA . TYR A 1 81 ? -16.690 3.110 12.075 1.00 96.81 81 TYR A CA 1
ATOM 659 C C . TYR A 1 81 ? -16.643 2.244 13.339 1.00 96.81 81 TYR A C 1
ATOM 661 O O . TYR A 1 81 ? -16.758 1.026 13.241 1.00 96.81 81 TYR A O 1
ATOM 669 N N . LEU A 1 82 ? -16.530 2.838 14.531 1.00 96.75 82 LEU A N 1
ATOM 670 C CA . LEU A 1 82 ? -16.533 2.075 15.782 1.00 96.75 82 LEU A CA 1
ATOM 671 C C . LEU A 1 82 ? -17.861 1.354 16.003 1.00 96.75 82 LEU A C 1
ATOM 673 O O . LEU A 1 82 ? -17.855 0.182 16.359 1.00 96.75 82 LEU A O 1
ATOM 677 N N . LYS A 1 83 ? -18.998 2.010 15.743 1.00 95.50 83 LYS A N 1
ATOM 678 C CA . LYS A 1 83 ? -20.320 1.369 15.846 1.00 95.50 83 LYS A CA 1
ATOM 679 C C . LYS A 1 83 ? -20.469 0.176 14.900 1.00 95.50 83 LYS A C 1
ATOM 681 O O . LYS A 1 83 ? -21.165 -0.775 15.238 1.00 95.50 83 LYS A O 1
ATOM 686 N N . GLU A 1 84 ? -19.836 0.236 13.732 1.00 94.81 84 GLU A N 1
ATOM 687 C CA . GLU A 1 84 ? -19.864 -0.839 12.742 1.00 94.81 84 GLU A CA 1
ATOM 688 C C . GLU A 1 84 ? -18.885 -1.976 13.078 1.00 94.81 84 GLU A C 1
ATOM 690 O O . GLU A 1 84 ? -19.243 -3.149 12.983 1.00 94.81 84 GLU A O 1
ATOM 695 N N . LYS A 1 85 ? -17.641 -1.645 13.446 1.00 92.88 85 LYS A N 1
ATOM 696 C CA . LYS A 1 85 ? -16.526 -2.605 13.527 1.00 92.88 85 LYS A CA 1
ATOM 697 C C . LYS A 1 85 ? -16.176 -3.059 14.940 1.00 92.88 85 LYS A C 1
ATOM 699 O O . LYS A 1 85 ? -15.549 -4.105 15.088 1.00 92.88 85 LYS A O 1
ATOM 704 N N . LEU A 1 86 ? -16.565 -2.312 15.970 1.00 93.00 86 LEU A N 1
ATOM 705 C CA . LEU A 1 86 ? -16.296 -2.639 17.366 1.00 93.00 86 LEU A CA 1
ATOM 706 C C . LEU A 1 86 ? -17.619 -2.910 18.100 1.00 93.00 86 LEU A C 1
ATOM 708 O O . LEU A 1 86 ? -18.326 -1.977 18.475 1.00 93.00 86 LEU A O 1
ATOM 712 N N . PRO A 1 87 ? -17.983 -4.183 18.342 1.00 92.81 87 PRO A N 1
ATOM 713 C CA . PRO A 1 87 ? -19.178 -4.504 19.112 1.00 92.81 87 PRO A CA 1
ATOM 714 C C . PRO A 1 87 ? -19.136 -3.884 20.515 1.00 92.81 87 PRO A C 1
ATOM 716 O O . PRO A 1 87 ? -18.108 -3.947 21.193 1.00 92.81 87 PRO A O 1
ATOM 719 N N . ALA A 1 88 ? -20.276 -3.386 21.003 1.00 93.44 88 ALA A N 1
ATOM 720 C CA . ALA A 1 88 ? -20.372 -2.705 22.301 1.00 93.44 88 ALA A CA 1
ATOM 721 C C . ALA A 1 88 ? -19.812 -3.532 23.475 1.00 93.44 88 ALA A C 1
ATOM 723 O O . ALA A 1 88 ? -19.176 -2.982 24.371 1.00 93.44 88 ALA A O 1
ATOM 724 N N . ALA A 1 89 ? -19.994 -4.859 23.454 1.00 94.19 89 ALA A N 1
ATOM 725 C CA . ALA A 1 89 ? -19.433 -5.760 24.462 1.00 94.19 89 ALA A CA 1
ATOM 726 C C . ALA A 1 89 ? -17.893 -5.801 24.429 1.00 94.19 89 ALA A C 1
ATOM 728 O O . ALA A 1 89 ? -17.257 -5.787 25.482 1.00 94.19 89 ALA A O 1
ATOM 729 N N . ALA A 1 90 ? -17.291 -5.800 23.235 1.00 92.19 90 ALA A N 1
ATOM 730 C CA . ALA A 1 90 ? -15.840 -5.740 23.070 1.00 92.19 90 ALA A CA 1
ATOM 731 C C . ALA A 1 90 ? -15.296 -4.366 23.485 1.00 92.19 90 ALA A C 1
ATOM 733 O O . ALA A 1 90 ? -14.290 -4.296 24.188 1.00 92.19 90 ALA A O 1
ATOM 734 N N . GLY A 1 91 ? -15.998 -3.282 23.135 1.00 93.81 91 GLY A N 1
ATOM 735 C CA . GLY A 1 91 ? -15.667 -1.936 23.606 1.00 93.81 91 GLY A CA 1
ATOM 736 C C . GLY A 1 91 ? -15.711 -1.818 25.131 1.00 93.81 91 GLY A C 1
ATOM 737 O O . GLY A 1 91 ? -14.775 -1.298 25.736 1.00 93.81 91 GLY A O 1
ATOM 738 N N . GLN A 1 92 ? -16.748 -2.368 25.771 1.00 95.69 92 GLN A N 1
ATOM 739 C CA . GLN A 1 92 ? -16.854 -2.380 27.229 1.00 95.69 92 GLN A CA 1
ATOM 740 C C . GLN A 1 92 ? -15.712 -3.170 27.872 1.00 95.69 92 GLN A C 1
ATOM 742 O O . GLN A 1 92 ? -15.147 -2.719 28.864 1.00 95.69 92 GLN A O 1
ATOM 747 N N . ALA A 1 93 ? -15.368 -4.332 27.315 1.00 94.88 93 ALA A N 1
ATOM 748 C CA . ALA A 1 93 ? -14.316 -5.187 27.851 1.00 94.88 93 ALA A CA 1
ATOM 749 C C . ALA A 1 93 ? -12.912 -4.581 27.682 1.00 94.88 93 ALA A C 1
ATOM 751 O O . ALA A 1 93 ? -12.107 -4.660 28.605 1.00 94.88 93 ALA A O 1
ATOM 752 N N . LYS A 1 94 ? -12.619 -3.979 26.521 1.00 92.25 94 LYS A N 1
ATOM 753 C CA . LYS A 1 94 ? -11.286 -3.450 26.184 1.00 92.25 94 LYS A CA 1
ATOM 754 C C . LYS A 1 94 ? -11.056 -2.030 26.707 1.00 92.25 94 LYS A C 1
ATOM 756 O O . LYS A 1 94 ? -9.971 -1.735 27.190 1.00 92.25 94 LYS A O 1
ATOM 761 N N . TYR A 1 95 ? -12.069 -1.167 26.623 1.00 94.38 95 TYR A N 1
ATOM 762 C CA . TYR A 1 95 ? -11.951 0.275 26.889 1.00 94.38 95 TYR A CA 1
ATOM 763 C C . TYR A 1 95 ? -12.825 0.771 28.044 1.00 94.38 95 TYR A C 1
ATOM 765 O O . TYR A 1 95 ? -12.768 1.947 28.393 1.00 94.38 95 TYR A O 1
ATOM 773 N N . GLY A 1 96 ? -13.686 -0.081 28.612 1.00 95.50 96 GLY A N 1
ATOM 774 C CA . GLY A 1 96 ? -14.691 0.350 29.586 1.00 95.50 96 GLY A CA 1
ATOM 775 C C . GLY A 1 96 ? -15.822 1.192 28.981 1.00 95.50 96 GLY A C 1
ATOM 776 O O . GLY A 1 96 ? -16.598 1.781 29.731 1.00 95.50 96 GLY A O 1
ATOM 777 N N . ILE A 1 97 ? -15.924 1.258 27.646 1.00 95.56 97 ILE A N 1
ATOM 778 C CA . ILE A 1 97 ? -16.841 2.139 26.910 1.00 95.56 97 ILE A CA 1
ATOM 779 C C . ILE A 1 97 ? -17.659 1.317 25.908 1.00 95.56 97 ILE A C 1
ATOM 781 O O . ILE A 1 97 ? -17.115 0.721 24.981 1.00 95.56 97 ILE A O 1
ATOM 785 N N . SER A 1 98 ? -18.983 1.340 26.058 1.00 93.62 98 SER A N 1
ATOM 786 C CA . SER A 1 98 ? -19.942 0.673 25.159 1.00 93.62 98 SER A CA 1
ATOM 787 C C . SER A 1 98 ? -20.764 1.635 24.293 1.00 93.62 98 SER A C 1
ATOM 789 O O . SER A 1 98 ? -21.352 1.197 23.306 1.00 93.62 98 SER A O 1
ATOM 791 N N . ASN A 1 99 ? -20.796 2.931 24.627 1.00 95.56 99 ASN A N 1
ATOM 792 C CA . ASN A 1 99 ? -21.398 3.977 23.796 1.00 95.56 99 ASN A CA 1
ATOM 793 C C . ASN A 1 99 ? -20.308 4.890 23.215 1.00 95.56 99 ASN A C 1
ATOM 795 O O . ASN A 1 99 ? -19.566 5.523 23.964 1.00 95.56 99 ASN A O 1
ATOM 799 N N . TYR A 1 100 ? -20.254 4.985 21.886 1.00 96.25 100 TYR A N 1
ATOM 800 C CA . TYR A 1 100 ? -19.227 5.732 21.161 1.00 96.25 100 TYR A CA 1
ATOM 801 C C . TYR A 1 100 ? -19.598 7.191 20.829 1.00 96.25 100 TYR A C 1
ATOM 803 O O . TYR A 1 100 ? -18.749 7.923 20.338 1.00 96.25 100 TYR A O 1
ATOM 811 N N . ASP A 1 101 ? -20.824 7.658 21.100 1.00 94.69 101 ASP A N 1
ATOM 812 C CA . ASP A 1 101 ? -21.315 8.981 20.651 1.00 94.69 101 ASP A CA 1
ATOM 813 C C . ASP A 1 101 ? -20.457 10.166 21.124 1.00 94.69 101 ASP A C 1
ATOM 815 O O . ASP A 1 101 ? -20.296 11.172 20.424 1.00 94.69 101 ASP A O 1
ATOM 819 N N . ASN A 1 102 ? -19.882 10.033 22.318 1.00 90.75 102 ASN A N 1
ATOM 820 C CA . ASN A 1 102 ? -19.165 11.100 23.012 1.00 90.75 102 ASN A CA 1
ATOM 821 C C . ASN A 1 102 ? -17.686 10.780 23.233 1.00 90.75 102 ASN A C 1
ATOM 823 O O . ASN A 1 102 ? -17.066 11.355 24.124 1.00 90.75 102 ASN A O 1
ATOM 827 N N . ILE A 1 103 ? -17.107 9.873 22.441 1.00 94.00 103 ILE A N 1
ATOM 828 C CA . ILE A 1 103 ? -15.671 9.614 22.553 1.00 94.00 103 ILE A CA 1
ATOM 829 C C . ILE A 1 103 ? -14.863 10.836 22.115 1.00 94.00 103 ILE A C 1
ATOM 831 O O . ILE A 1 103 ? -15.304 11.658 21.296 1.00 94.00 103 ILE A O 1
ATOM 835 N N . VAL A 1 104 ? -13.658 10.909 22.668 1.00 92.12 104 VAL A N 1
ATOM 836 C CA . VAL A 1 104 ? -12.592 11.803 22.229 1.00 92.12 104 VAL A CA 1
ATOM 837 C C . VAL A 1 104 ? -11.733 11.026 21.236 1.00 92.12 104 VAL A C 1
ATOM 839 O O . VAL A 1 104 ? -11.458 9.846 21.454 1.00 92.12 104 VAL A O 1
ATOM 842 N N . LEU A 1 105 ? -11.354 11.667 20.129 1.00 92.81 105 LEU A N 1
ATOM 843 C CA . LEU A 1 105 ? -10.448 11.054 19.161 1.00 92.81 105 LEU A CA 1
ATOM 844 C C . LEU A 1 105 ? -9.070 10.849 19.800 1.00 92.81 105 LEU A C 1
ATOM 846 O O . LEU A 1 105 ? -8.571 11.785 20.431 1.00 92.81 105 LEU A O 1
ATOM 850 N N . PRO A 1 106 ? -8.447 9.674 19.637 1.00 93.44 106 PRO A N 1
ATOM 851 C CA . PRO A 1 106 ? -7.142 9.424 20.221 1.00 93.44 106 PRO A CA 1
ATOM 852 C C . PRO A 1 106 ? -6.059 10.204 19.466 1.00 93.44 106 PRO A C 1
ATOM 854 O O . PRO A 1 106 ? -6.074 10.316 18.236 1.00 93.44 106 PRO A O 1
ATOM 857 N N . GLN A 1 107 ? -5.130 10.785 20.214 1.00 89.00 107 GLN A N 1
ATOM 858 C CA . GLN A 1 107 ? -4.107 11.700 19.703 1.00 89.00 107 GLN A CA 1
ATOM 859 C C . GLN A 1 107 ? -2.721 11.066 19.709 1.00 89.00 107 GLN A C 1
ATOM 861 O O . GLN A 1 107 ? -1.872 11.428 18.897 1.00 89.00 107 GLN A O 1
ATOM 866 N N . GLN A 1 108 ? -2.508 10.100 20.597 1.00 89.25 108 GLN A N 1
ATOM 867 C CA . GLN A 1 108 ? -1.239 9.413 20.754 1.00 89.25 108 GLN A CA 1
ATOM 868 C C . GLN A 1 108 ? -1.432 7.946 21.133 1.00 89.25 108 GLN A C 1
ATOM 870 O O . GLN A 1 108 ? -2.493 7.506 21.587 1.00 89.25 108 GLN A O 1
ATOM 875 N N . ARG A 1 109 ? -0.349 7.185 20.982 1.00 88.75 109 ARG A N 1
ATOM 876 C CA . ARG A 1 109 ? -0.287 5.791 21.405 1.00 88.75 109 ARG A CA 1
ATOM 877 C C . ARG A 1 109 ? -0.642 5.652 22.887 1.00 88.75 109 ARG A C 1
ATOM 879 O O . ARG A 1 109 ? -0.101 6.360 23.733 1.00 88.75 109 ARG A O 1
ATOM 886 N N . GLY A 1 110 ? -1.523 4.699 23.186 1.00 88.50 110 GLY A N 1
ATOM 887 C CA . GLY A 1 110 ? -2.023 4.426 24.538 1.00 88.50 110 GLY A CA 1
ATOM 888 C C . GLY A 1 110 ? -3.368 5.082 24.858 1.00 88.50 110 GLY A C 1
ATOM 889 O O . GLY A 1 110 ? -4.025 4.651 25.804 1.00 88.50 110 GLY A O 1
ATOM 890 N N . ASP A 1 111 ? -3.818 6.051 24.056 1.00 93.38 111 ASP A N 1
ATOM 891 C CA . ASP A 1 111 ? -5.173 6.585 24.173 1.00 93.38 111 ASP A CA 1
ATOM 892 C C . ASP A 1 111 ? -6.224 5.507 23.842 1.00 93.38 111 ASP A C 1
ATOM 894 O O . ASP A 1 111 ? -5.994 4.582 23.051 1.00 93.38 111 ASP A O 1
ATOM 898 N N . ASN A 1 112 ? -7.421 5.640 24.421 1.00 94.88 112 ASN A N 1
ATOM 899 C CA . ASN A 1 112 ? -8.539 4.749 24.111 1.00 94.88 112 ASN A CA 1
ATOM 900 C C . ASN A 1 112 ? -8.837 4.751 22.606 1.00 94.88 112 ASN A C 1
ATOM 902 O O . ASN A 1 112 ? -8.932 5.807 21.989 1.00 94.88 112 ASN A O 1
ATOM 906 N N . PHE A 1 113 ? -9.058 3.564 22.039 1.00 94.44 113 PHE A N 1
ATOM 907 C CA . PHE A 1 113 ? -9.322 3.358 20.610 1.00 94.44 113 PHE A CA 1
ATOM 908 C C . PHE A 1 113 ? -8.159 3.701 19.658 1.00 94.44 113 PHE A C 1
ATOM 910 O O . PHE A 1 113 ? -8.388 3.814 18.455 1.00 94.44 113 PHE A O 1
ATOM 917 N N . TRP A 1 114 ? -6.920 3.858 20.150 1.00 92.94 114 TRP A N 1
ATOM 918 C CA . TRP A 1 114 ? -5.764 4.199 19.305 1.00 92.94 114 TRP A CA 1
ATOM 919 C C . TRP A 1 114 ? -5.565 3.237 18.123 1.00 92.94 114 TRP A C 1
ATOM 921 O O . TRP A 1 114 ? -5.422 3.676 16.984 1.00 92.94 114 TRP A O 1
ATOM 931 N N . MET A 1 115 ? -5.630 1.923 18.356 1.00 90.75 115 MET A N 1
ATOM 932 C CA . MET A 1 115 ? -5.507 0.939 17.273 1.00 90.75 115 MET A CA 1
ATOM 933 C C . MET A 1 115 ? -6.623 1.086 16.234 1.00 90.75 115 MET A C 1
ATOM 935 O O . MET A 1 115 ? -6.370 1.092 15.032 1.00 90.75 115 MET A O 1
ATOM 939 N N . GLU A 1 116 ? -7.874 1.211 16.683 1.00 93.44 116 GLU A N 1
ATOM 940 C CA . GLU A 1 116 ? -9.019 1.378 15.791 1.00 93.44 116 GLU A CA 1
ATOM 941 C C . GLU A 1 116 ? -8.906 2.679 14.993 1.00 93.44 116 GLU A C 1
ATOM 943 O O . GLU A 1 116 ? -9.302 2.700 13.831 1.00 93.44 116 GLU A O 1
ATOM 948 N N . TRP A 1 117 ? -8.329 3.732 15.578 1.00 93.94 117 TRP A N 1
ATOM 949 C CA . TRP A 1 117 ? -8.058 5.005 14.914 1.00 93.94 117 TRP A CA 1
ATOM 950 C C . TRP A 1 117 ? -7.032 4.877 13.793 1.00 93.94 117 TRP A C 1
ATOM 952 O O . TRP A 1 117 ? -7.299 5.314 12.673 1.00 93.94 117 TRP A O 1
ATOM 962 N N . VAL A 1 118 ? -5.894 4.228 14.047 1.00 91.88 118 VAL A N 1
ATOM 963 C CA . VAL A 1 118 ? -4.868 3.994 13.019 1.00 91.88 118 VAL A CA 1
ATOM 964 C C . VAL A 1 118 ? -5.445 3.175 11.854 1.00 91.88 118 VAL A C 1
ATOM 966 O O . VAL A 1 118 ? -5.298 3.556 10.691 1.00 91.88 118 VAL A O 1
ATOM 969 N N . ILE A 1 119 ? -6.191 2.105 12.151 1.00 92.06 119 ILE A N 1
ATOM 970 C CA . ILE A 1 119 ? -6.851 1.268 11.132 1.00 92.06 119 ILE A CA 1
ATOM 971 C C . ILE A 1 119 ? -7.907 2.072 10.357 1.00 92.06 119 ILE A C 1
ATOM 973 O O . ILE A 1 119 ? -7.975 2.001 9.127 1.00 92.06 119 ILE A O 1
ATOM 977 N N . TYR A 1 120 ? -8.722 2.858 11.062 1.00 94.75 120 TYR A N 1
ATOM 978 C CA . TYR A 1 120 ? -9.743 3.707 10.461 1.00 94.75 120 TYR A CA 1
ATOM 979 C C . TYR A 1 120 ? -9.145 4.711 9.475 1.00 94.75 120 TYR A C 1
ATOM 981 O O . TYR A 1 120 ? -9.693 4.875 8.384 1.00 94.75 120 TYR A O 1
ATOM 989 N N . ARG A 1 121 ? -8.026 5.359 9.823 1.00 92.50 121 ARG A N 1
ATOM 990 C CA . ARG A 1 121 ? -7.366 6.332 8.943 1.00 92.50 121 ARG A CA 1
ATOM 991 C C . ARG A 1 121 ? -6.970 5.688 7.615 1.00 92.50 121 ARG A C 1
ATOM 993 O O . ARG A 1 121 ? -7.290 6.246 6.568 1.00 92.50 121 ARG A O 1
ATOM 1000 N N . GLY A 1 122 ? -6.379 4.489 7.641 1.00 91.81 122 GLY A N 1
ATOM 1001 C CA . GLY A 1 122 ? -6.077 3.733 6.417 1.00 91.81 122 GLY A CA 1
ATOM 1002 C C . GLY A 1 122 ? -7.334 3.384 5.612 1.00 91.81 122 GLY A C 1
ATOM 1003 O O . GLY A 1 122 ? -7.373 3.546 4.393 1.00 91.81 122 GLY A O 1
ATOM 1004 N N . SER A 1 123 ? -8.414 3.001 6.298 1.00 93.50 123 SER A N 1
ATOM 1005 C CA . SER A 1 123 ? -9.705 2.737 5.653 1.00 93.50 123 SER A CA 1
ATOM 1006 C C . SER A 1 123 ? -10.314 3.990 5.012 1.00 93.50 123 SER A C 1
ATOM 1008 O O . SER A 1 123 ? -10.906 3.897 3.938 1.00 93.50 123 SER A O 1
ATOM 1010 N N . ALA A 1 124 ? -10.165 5.165 5.628 1.00 94.44 124 ALA A N 1
ATOM 1011 C CA . ALA A 1 124 ? -10.656 6.428 5.082 1.00 94.44 124 ALA A CA 1
ATOM 1012 C C . ALA A 1 124 ? -9.959 6.783 3.760 1.00 94.44 124 ALA A C 1
ATOM 1014 O O . ALA A 1 124 ? -10.636 7.163 2.803 1.00 94.44 124 ALA A O 1
ATOM 1015 N N . VAL A 1 125 ? -8.640 6.579 3.673 1.00 92.62 125 VAL A N 1
ATOM 1016 C CA . VAL A 1 125 ? -7.878 6.739 2.424 1.00 92.62 125 VAL A CA 1
ATOM 1017 C C . VAL A 1 125 ? -8.367 5.757 1.353 1.00 92.62 125 VAL A C 1
ATOM 1019 O O . VAL A 1 125 ? -8.690 6.173 0.241 1.00 92.62 125 VAL A O 1
ATOM 1022 N N . ALA A 1 126 ? -8.508 4.469 1.683 1.00 93.62 126 ALA A N 1
ATOM 1023 C CA . ALA A 1 126 ? -8.973 3.468 0.719 1.00 93.62 126 ALA A CA 1
ATOM 1024 C C . ALA A 1 126 ? -10.400 3.755 0.205 1.00 93.62 126 ALA A C 1
ATOM 1026 O O . ALA A 1 126 ? -10.664 3.665 -0.993 1.00 93.62 126 ALA A O 1
ATOM 1027 N N . ARG A 1 127 ? -11.328 4.179 1.078 1.00 95.38 127 ARG A N 1
ATOM 1028 C CA . ARG A 1 127 ? -12.681 4.603 0.659 1.00 95.38 127 ARG A CA 1
ATOM 1029 C C . ARG A 1 127 ? -12.644 5.820 -0.258 1.00 95.38 127 ARG A C 1
ATOM 1031 O O . ARG A 1 127 ? -13.439 5.913 -1.191 1.00 95.38 127 ARG A O 1
ATOM 1038 N N . PHE A 1 128 ? -11.745 6.761 0.013 1.00 94.94 128 PHE A N 1
ATOM 1039 C CA . PHE A 1 128 ? -11.558 7.929 -0.834 1.00 94.94 128 PHE A CA 1
ATOM 1040 C C . PHE A 1 128 ? -11.088 7.525 -2.240 1.00 94.94 128 PHE A C 1
ATOM 1042 O O . PHE A 1 128 ? -11.676 7.974 -3.222 1.00 94.94 128 PHE A O 1
ATOM 1049 N N . HIS A 1 129 ? -10.130 6.603 -2.345 1.00 95.69 129 HIS A N 1
ATOM 1050 C CA . HIS A 1 129 ? -9.657 6.059 -3.623 1.00 95.69 129 HIS A CA 1
ATOM 1051 C C . HIS A 1 129 ? -10.750 5.327 -4.399 1.00 95.69 129 HIS A C 1
ATOM 1053 O O . HIS A 1 129 ? -10.985 5.626 -5.573 1.00 95.69 129 HIS A O 1
ATOM 1059 N N . ASP A 1 130 ? -11.482 4.433 -3.733 1.00 96.38 130 ASP A N 1
ATOM 1060 C CA . ASP A 1 130 ? -12.597 3.715 -4.352 1.00 96.38 130 ASP A CA 1
ATOM 1061 C C . ASP A 1 130 ? -13.659 4.675 -4.906 1.00 96.38 130 ASP A C 1
ATOM 1063 O O . ASP A 1 130 ? -14.165 4.502 -6.020 1.00 96.38 130 ASP A O 1
ATOM 1067 N N . ARG A 1 131 ? -13.942 5.750 -4.164 1.00 96.81 131 ARG A N 1
ATOM 1068 C CA . ARG A 1 131 ? -14.870 6.796 -4.589 1.00 96.81 131 ARG A CA 1
ATOM 1069 C C . ARG A 1 131 ? -14.369 7.547 -5.821 1.00 96.81 131 ARG A C 1
ATOM 1071 O O . ARG A 1 131 ? -15.139 7.720 -6.766 1.00 96.81 131 ARG A O 1
ATOM 1078 N N . LEU A 1 132 ? -13.101 7.961 -5.847 1.00 96.38 132 LEU A N 1
ATOM 1079 C CA . LEU A 1 132 ? -12.517 8.628 -7.015 1.00 96.38 132 LEU A CA 1
ATOM 1080 C C . LEU A 1 132 ? -12.544 7.728 -8.254 1.00 96.38 132 LEU A C 1
ATOM 1082 O O . LEU A 1 132 ? -12.974 8.173 -9.320 1.00 96.38 132 LEU A O 1
ATOM 1086 N N . ARG A 1 133 ? -12.166 6.453 -8.104 1.00 96.31 133 ARG A N 1
ATOM 1087 C CA . ARG A 1 133 ? -12.237 5.444 -9.170 1.00 96.31 133 ARG A CA 1
ATOM 1088 C C . ARG A 1 133 ? -13.658 5.289 -9.698 1.00 96.31 133 ARG A C 1
ATOM 1090 O O . ARG A 1 133 ? -13.879 5.310 -10.906 1.00 96.31 133 ARG A O 1
ATOM 1097 N N . THR A 1 134 ? -14.625 5.167 -8.792 1.00 97.50 134 THR A N 1
ATOM 1098 C CA . THR A 1 134 ? -16.044 5.017 -9.132 1.00 97.50 134 THR A CA 1
ATOM 1099 C C . THR A 1 134 ? -16.556 6.213 -9.927 1.00 97.50 134 THR A C 1
ATOM 1101 O O . THR A 1 134 ? -17.235 6.025 -10.934 1.00 97.50 134 THR A O 1
ATOM 1104 N N . VAL A 1 135 ? -16.206 7.438 -9.525 1.00 97.38 135 VAL A N 1
ATOM 1105 C CA . VAL A 1 135 ? -16.589 8.657 -10.254 1.00 97.38 135 VAL A CA 1
ATOM 1106 C C . VAL A 1 135 ? -15.929 8.712 -11.629 1.00 97.38 135 VAL A C 1
ATOM 1108 O O . VAL A 1 135 ? -16.620 8.949 -12.617 1.00 97.38 135 VAL A O 1
ATOM 1111 N N . ALA A 1 136 ? -14.624 8.453 -11.723 1.00 97.19 136 ALA A N 1
ATOM 1112 C CA . ALA A 1 136 ? -13.902 8.470 -12.995 1.00 97.19 136 ALA A CA 1
ATOM 1113 C C . ALA A 1 136 ? -14.479 7.460 -14.002 1.00 97.19 136 ALA A C 1
ATOM 1115 O O . ALA A 1 136 ? -14.667 7.776 -15.179 1.00 97.19 136 ALA A O 1
ATOM 1116 N N . ARG A 1 137 ? -14.858 6.270 -13.519 1.00 97.56 137 ARG A N 1
ATOM 1117 C CA . ARG A 1 137 ? -15.408 5.184 -14.343 1.00 97.56 137 ARG A CA 1
ATOM 1118 C C . ARG A 1 137 ? -16.798 5.425 -14.910 1.00 97.56 137 ARG A C 1
ATOM 1120 O O . ARG A 1 137 ? -17.203 4.709 -15.821 1.00 97.56 137 ARG A O 1
ATOM 1127 N N . GLN A 1 138 ? -17.500 6.454 -14.443 1.00 97.50 138 GLN A N 1
ATOM 1128 C CA . GLN A 1 138 ? -18.724 6.919 -15.101 1.00 97.50 138 GLN A CA 1
ATOM 1129 C C . GLN A 1 138 ? -18.438 7.554 -16.472 1.00 97.50 138 GLN A C 1
ATOM 1131 O O . GLN A 1 138 ? -19.330 7.581 -17.315 1.00 97.50 138 GLN A O 1
ATOM 1136 N N . TYR A 1 139 ? -17.211 8.044 -16.695 1.00 96.69 139 TYR A N 1
ATOM 1137 C CA . TYR A 1 139 ? -16.801 8.755 -17.912 1.00 96.69 139 TYR A CA 1
ATOM 1138 C C . TYR A 1 139 ? -15.799 7.950 -18.750 1.00 96.69 139 TYR A C 1
ATOM 1140 O O . TYR A 1 139 ? -15.886 7.962 -19.974 1.00 96.69 139 TYR A O 1
ATOM 1148 N N . ASN A 1 140 ? -14.900 7.198 -18.106 1.00 96.75 140 ASN A N 1
ATOM 1149 C CA . ASN A 1 140 ? -14.024 6.225 -18.759 1.00 96.75 140 ASN A CA 1
ATOM 1150 C C . ASN A 1 140 ? -14.077 4.886 -17.990 1.00 96.75 140 ASN A C 1
ATOM 1152 O O . ASN A 1 140 ? -13.424 4.767 -16.954 1.00 96.75 140 ASN A O 1
ATOM 1156 N N . PRO A 1 141 ? -14.806 3.856 -18.473 1.00 96.00 141 PRO A N 1
ATOM 1157 C CA . PRO A 1 141 ? -14.943 2.566 -17.781 1.00 96.00 141 PRO A CA 1
ATOM 1158 C C . PRO A 1 141 ? -13.621 1.845 -17.483 1.00 96.00 141 PRO A C 1
ATOM 1160 O O . PRO A 1 141 ? -13.580 0.982 -16.607 1.00 96.00 141 PRO A O 1
ATOM 1163 N N . HIS A 1 142 ? -12.553 2.199 -18.199 1.00 95.88 142 HIS A N 1
ATOM 1164 C CA . HIS A 1 142 ? -11.215 1.637 -18.043 1.00 95.88 142 HIS A CA 1
ATOM 1165 C C . HIS A 1 142 ? -10.266 2.549 -17.260 1.00 95.88 142 HIS A C 1
ATOM 1167 O O . HIS A 1 142 ? -9.091 2.215 -17.138 1.00 95.88 142 HIS A O 1
ATOM 1173 N N . PHE A 1 143 ? -10.761 3.662 -16.703 1.00 97.00 143 PHE A N 1
ATOM 1174 C CA . PHE A 1 143 ? -9.937 4.582 -15.930 1.00 97.00 143 PHE A CA 1
ATOM 1175 C C . PHE A 1 143 ? -9.276 3.854 -14.759 1.00 97.00 143 PHE A C 1
ATOM 1177 O O . PHE A 1 143 ? -9.955 3.192 -13.957 1.00 97.00 143 PHE A O 1
ATOM 1184 N N . MET A 1 144 ? -7.956 3.993 -14.683 1.00 95.81 144 MET A N 1
ATOM 1185 C CA . MET A 1 144 ? -7.112 3.406 -13.655 1.00 95.81 144 MET A CA 1
ATOM 1186 C C . MET A 1 144 ? -6.812 4.422 -12.556 1.00 95.81 144 MET A C 1
ATOM 1188 O O . MET A 1 144 ? -6.489 5.577 -12.837 1.00 95.81 144 MET A O 1
ATOM 1192 N N . ILE A 1 145 ? -6.869 3.987 -11.303 1.00 94.50 145 ILE A N 1
ATOM 1193 C CA . ILE A 1 145 ? -6.372 4.765 -10.168 1.00 94.50 145 ILE A CA 1
ATOM 1194 C C . ILE A 1 145 ? -5.239 4.026 -9.458 1.00 94.50 145 ILE A C 1
ATOM 1196 O O . ILE A 1 145 ? -5.245 2.799 -9.372 1.00 94.50 145 ILE A O 1
ATOM 1200 N N . SER A 1 146 ? -4.294 4.782 -8.914 1.00 91.94 146 SER A N 1
ATOM 1201 C CA . SER A 1 146 ? -3.333 4.286 -7.929 1.00 91.94 146 SER A CA 1
ATOM 1202 C C . SER A 1 146 ? -2.991 5.380 -6.939 1.00 91.94 146 SER A C 1
ATOM 1204 O O . SER A 1 146 ? -2.942 6.555 -7.296 1.00 91.94 146 SER A O 1
ATOM 1206 N N . GLY A 1 147 ? -2.688 5.001 -5.710 1.00 86.69 147 GLY A N 1
ATOM 1207 C CA . GLY A 1 147 ? -2.006 5.863 -4.765 1.00 86.69 147 GLY A CA 1
ATOM 1208 C C . GLY A 1 147 ? -0.497 5.845 -4.889 1.00 86.69 147 GLY A C 1
ATOM 1209 O O . GLY A 1 147 ? 0.069 4.816 -5.249 1.00 86.69 147 GLY A O 1
ATOM 1210 N N . ASN A 1 148 ? 0.144 6.968 -4.567 1.00 78.75 148 ASN A N 1
ATOM 1211 C CA . ASN A 1 148 ? 1.570 7.000 -4.277 1.00 78.75 148 ASN A CA 1
ATOM 1212 C C . ASN A 1 148 ? 1.822 6.482 -2.853 1.00 78.75 148 ASN A C 1
ATOM 1214 O O . ASN A 1 148 ? 1.632 7.215 -1.877 1.00 78.75 148 ASN A O 1
ATOM 1218 N N . VAL A 1 149 ? 2.251 5.222 -2.738 1.00 74.06 149 VAL A N 1
ATOM 1219 C CA . VAL A 1 149 ? 2.649 4.622 -1.461 1.00 74.06 149 VAL A CA 1
ATOM 1220 C C . VAL A 1 149 ? 4.167 4.496 -1.364 1.00 74.06 149 VAL A C 1
ATOM 1222 O O . VAL A 1 149 ? 4.803 3.670 -2.021 1.00 74.06 149 VAL A O 1
ATOM 1225 N N . PHE A 1 150 ? 4.772 5.288 -0.482 1.00 69.31 150 PHE A N 1
ATOM 1226 C CA . PHE A 1 150 ? 6.187 5.157 -0.149 1.00 69.31 150 PHE A CA 1
ATOM 1227 C C . PHE A 1 150 ? 6.441 3.767 0.461 1.00 69.31 150 PHE A C 1
ATOM 1229 O O . PHE A 1 150 ? 5.984 3.466 1.561 1.00 69.31 150 PHE A O 1
ATOM 1236 N N . GLY A 1 151 ? 7.114 2.885 -0.278 1.00 53.62 151 GLY A N 1
ATOM 1237 C CA . GLY A 1 151 ? 7.204 1.456 0.047 1.00 53.62 151 GLY A CA 1
ATOM 1238 C C . GLY A 1 151 ? 8.623 0.970 0.319 1.00 53.62 151 GLY A C 1
ATOM 1239 O O . GLY A 1 151 ? 8.980 -0.144 -0.040 1.00 53.62 151 GLY A O 1
ATOM 1240 N N . GLY A 1 152 ? 9.513 1.781 0.886 1.00 57.00 152 GLY A N 1
ATOM 1241 C CA . GLY A 1 152 ? 10.815 1.251 1.324 1.00 57.00 152 GLY A CA 1
ATOM 1242 C C . GLY A 1 152 ? 10.661 0.143 2.388 1.00 57.00 152 GLY A C 1
ATOM 1243 O O . GLY A 1 152 ? 9.577 -0.366 2.655 1.00 57.00 152 GLY A O 1
ATOM 1244 N N . PHE A 1 153 ? 11.706 -0.152 3.161 1.00 52.81 153 PHE A N 1
ATOM 1245 C CA . PHE A 1 153 ? 11.566 -0.959 4.395 1.00 52.81 153 PHE A CA 1
ATOM 1246 C C . PHE A 1 153 ? 10.598 -0.350 5.447 1.00 52.81 153 PHE A C 1
ATOM 1248 O O . PHE A 1 153 ? 10.377 -0.940 6.502 1.00 52.81 153 PHE A O 1
ATOM 1255 N N . GLY A 1 154 ? 10.005 0.813 5.156 1.00 58.53 154 GLY A N 1
ATOM 1256 C CA . GLY A 1 154 ? 9.046 1.552 5.968 1.00 58.53 154 GLY A CA 1
ATOM 1257 C C . GLY A 1 154 ? 7.559 1.257 5.718 1.00 58.53 154 GLY A C 1
ATOM 1258 O O . GLY A 1 154 ? 6.753 2.078 6.131 1.00 58.53 154 GLY A O 1
ATOM 1259 N N . TYR A 1 155 ? 7.154 0.135 5.102 1.00 70.19 155 TYR A N 1
ATOM 1260 C CA . TYR A 1 155 ? 5.718 -0.184 4.908 1.00 70.19 155 TYR A CA 1
ATOM 1261 C C . TYR A 1 155 ? 4.889 -0.099 6.189 1.00 70.19 155 TYR A C 1
ATOM 1263 O O . TYR A 1 155 ? 3.804 0.474 6.191 1.00 70.19 155 TYR A O 1
ATOM 1271 N N . GLY A 1 156 ? 5.420 -0.650 7.283 1.00 73.94 156 GLY A N 1
ATOM 1272 C CA . GLY A 1 156 ? 4.794 -0.553 8.594 1.00 73.94 156 GLY A CA 1
ATOM 1273 C C . GLY A 1 156 ? 4.633 0.905 9.039 1.00 73.94 156 GLY A C 1
ATOM 1274 O O . GLY A 1 156 ? 3.496 1.345 9.208 1.00 73.94 156 GLY A O 1
ATOM 1275 N N . PRO A 1 157 ? 5.734 1.670 9.193 1.00 75.44 157 PRO A N 1
ATOM 1276 C CA . PRO A 1 157 ? 5.670 3.083 9.568 1.00 75.44 157 PRO A CA 1
ATOM 1277 C C . PRO A 1 157 ? 4.734 3.917 8.686 1.00 75.44 157 PRO A C 1
ATOM 1279 O O . PRO A 1 157 ? 3.952 4.708 9.194 1.00 75.44 157 PRO A O 1
ATOM 1282 N N . ILE A 1 158 ? 4.738 3.706 7.368 1.00 79.31 158 ILE A N 1
ATOM 1283 C CA . ILE A 1 158 ? 3.869 4.439 6.438 1.00 79.31 158 ILE A CA 1
ATOM 1284 C C . ILE A 1 158 ? 2.392 4.079 6.641 1.00 79.31 158 ILE A C 1
ATOM 1286 O O . ILE A 1 158 ? 1.541 4.971 6.689 1.00 79.31 158 ILE A O 1
ATOM 1290 N N . ALA A 1 159 ? 2.068 2.799 6.828 1.00 81.94 159 ALA A N 1
ATOM 1291 C CA . ALA A 1 159 ? 0.707 2.385 7.154 1.00 81.94 159 ALA A CA 1
ATOM 1292 C C . ALA A 1 159 ? 0.249 2.932 8.519 1.00 81.94 159 ALA A C 1
ATOM 1294 O O . ALA A 1 159 ? -0.911 3.319 8.664 1.00 81.94 159 ALA A O 1
ATOM 1295 N N . TYR A 1 160 ? 1.155 2.989 9.498 1.00 83.50 160 TYR A N 1
ATOM 1296 C CA . TYR A 1 160 ? 0.874 3.396 10.873 1.00 83.50 160 TYR A CA 1
ATOM 1297 C C . TYR A 1 160 ? 0.763 4.919 11.036 1.00 83.50 160 TYR A C 1
ATOM 1299 O O . TYR A 1 160 ? -0.274 5.440 11.453 1.00 83.50 160 TYR A O 1
ATOM 1307 N N . ASP A 1 161 ? 1.812 5.654 10.672 1.00 77.38 161 ASP A N 1
ATOM 1308 C CA . ASP A 1 161 ? 1.904 7.100 10.876 1.00 77.38 161 ASP A CA 1
ATOM 1309 C C . ASP A 1 161 ? 1.102 7.853 9.815 1.00 77.38 161 ASP A C 1
ATOM 1311 O O . ASP A 1 161 ? 0.353 8.793 10.118 1.00 77.38 161 ASP A O 1
ATOM 1315 N N . ALA A 1 162 ? 1.231 7.399 8.567 1.00 78.69 162 ALA A N 1
ATOM 1316 C CA . ALA A 1 162 ? 0.776 8.111 7.384 1.00 78.69 162 ALA A CA 1
ATOM 1317 C C . ALA A 1 162 ? -0.539 7.554 6.802 1.00 78.69 162 ALA A C 1
ATOM 1319 O O . ALA A 1 162 ? -1.014 8.036 5.780 1.00 78.69 162 ALA A O 1
ATOM 1320 N N . ALA A 1 163 ? -1.153 6.544 7.429 1.00 86.31 163 ALA A N 1
ATOM 1321 C CA . ALA A 1 163 ? -2.370 5.889 6.937 1.00 86.31 163 ALA A CA 1
ATOM 1322 C C . ALA A 1 163 ? -2.246 5.262 5.528 1.00 86.31 163 ALA A C 1
ATOM 1324 O O . ALA A 1 163 ? -3.254 4.958 4.890 1.00 86.31 163 ALA A O 1
ATOM 1325 N N . GLY A 1 164 ? -1.021 5.033 5.050 1.00 85.56 164 GLY A N 1
ATOM 1326 C CA . GLY A 1 164 ? -0.734 4.394 3.767 1.00 85.56 164 GLY A CA 1
ATOM 1327 C C . GLY A 1 164 ? -0.850 2.891 3.829 1.00 85.56 164 GLY A C 1
ATOM 1328 O O . GLY A 1 164 ? 0.148 2.196 3.717 1.00 85.56 164 GLY A O 1
ATOM 1329 N N . ASN A 1 165 ? -2.046 2.370 4.082 1.00 89.06 165 ASN A N 1
ATOM 1330 C CA . ASN A 1 165 ? -2.237 0.933 4.212 1.00 89.06 165 ASN A CA 1
ATOM 1331 C C . ASN A 1 165 ? -2.305 0.269 2.825 1.00 89.06 165 ASN A C 1
ATOM 1333 O O . ASN A 1 165 ? -3.357 0.270 2.183 1.00 89.06 165 ASN A O 1
ATOM 1337 N N . MET A 1 166 ? -1.185 -0.309 2.377 1.00 88.81 166 MET A N 1
ATOM 1338 C CA . MET A 1 166 ? -1.068 -0.927 1.049 1.00 88.81 166 MET A CA 1
ATOM 1339 C C . MET A 1 166 ? -1.976 -2.143 0.854 1.00 88.81 166 MET A C 1
ATOM 1341 O O . MET A 1 166 ? -2.411 -2.365 -0.267 1.00 88.81 166 MET A O 1
ATOM 1345 N N . GLU A 1 167 ? -2.302 -2.902 1.905 1.00 89.06 167 GLU A N 1
ATOM 1346 C CA . GLU A 1 167 ? -3.268 -4.007 1.798 1.00 89.06 167 GLU A CA 1
ATOM 1347 C C . GLU A 1 167 ? -4.677 -3.460 1.517 1.00 89.06 167 GLU A C 1
ATOM 1349 O O . GLU A 1 167 ? -5.380 -3.941 0.634 1.00 89.06 167 GLU A O 1
ATOM 1354 N N . MET A 1 168 ? -5.090 -2.389 2.204 1.00 90.75 168 MET A N 1
ATOM 1355 C CA . MET A 1 168 ? -6.399 -1.768 1.962 1.00 90.75 168 MET A CA 1
ATOM 1356 C C . MET A 1 168 ? -6.472 -1.066 0.602 1.00 90.75 168 MET A C 1
ATOM 1358 O O . MET A 1 168 ? -7.463 -1.221 -0.115 1.00 90.75 168 MET A O 1
ATOM 1362 N N . LEU A 1 169 ? -5.435 -0.310 0.236 1.00 91.25 169 LEU A N 1
ATOM 1363 C CA . LEU A 1 169 ? -5.322 0.332 -1.078 1.00 91.25 169 LEU A CA 1
ATOM 1364 C C . LEU A 1 169 ? -5.274 -0.709 -2.191 1.00 91.25 169 LEU A C 1
ATOM 1366 O O . LEU A 1 169 ? -5.972 -0.588 -3.192 1.00 91.25 169 LEU A O 1
ATOM 1370 N N . GLY A 1 170 ? -4.553 -1.801 -1.959 1.00 91.06 170 GLY A N 1
ATOM 1371 C CA . GLY A 1 170 ? -4.478 -2.950 -2.837 1.00 91.06 170 GLY A CA 1
ATOM 1372 C C . GLY A 1 170 ? -5.816 -3.629 -3.104 1.00 91.06 170 GLY A C 1
ATOM 1373 O O . GLY A 1 170 ? -5.909 -4.359 -4.078 1.00 91.06 170 GLY A O 1
ATOM 1374 N N . ARG A 1 171 ? -6.901 -3.348 -2.369 1.00 91.56 171 ARG A N 1
ATOM 1375 C CA . ARG A 1 171 ? -8.265 -3.800 -2.723 1.00 91.56 171 ARG A CA 1
ATOM 1376 C C . ARG A 1 171 ? -8.973 -2.864 -3.705 1.00 91.56 171 ARG A C 1
ATOM 1378 O O . ARG A 1 171 ? -9.786 -3.317 -4.512 1.00 91.56 171 ARG A O 1
ATOM 1385 N N . VAL A 1 172 ? -8.657 -1.572 -3.670 1.00 93.94 172 VAL A N 1
ATOM 1386 C CA . VAL A 1 172 ? -9.417 -0.512 -4.356 1.00 93.94 172 VAL A CA 1
ATOM 1387 C C . VAL A 1 172 ? -8.676 0.112 -5.536 1.00 93.94 172 VAL A C 1
ATOM 1389 O O . VAL A 1 172 ? -9.315 0.471 -6.518 1.00 93.94 172 VAL A O 1
ATOM 1392 N N . ASP A 1 173 ? -7.354 0.189 -5.497 1.00 94.56 173 ASP A N 1
ATOM 1393 C CA . ASP A 1 173 ? -6.553 0.737 -6.589 1.00 94.56 173 ASP A CA 1
ATOM 1394 C C . ASP A 1 173 ? -6.395 -0.284 -7.716 1.00 94.56 173 ASP A C 1
ATOM 1396 O O . ASP A 1 173 ? -6.503 -1.488 -7.501 1.00 94.56 173 ASP A O 1
ATOM 1400 N N . ASP A 1 174 ? -6.163 0.163 -8.943 1.00 94.81 174 ASP A N 1
ATOM 1401 C CA . ASP A 1 174 ? -6.008 -0.732 -10.098 1.00 94.81 174 ASP A CA 1
ATOM 1402 C C . ASP A 1 174 ? -4.593 -1.305 -10.215 1.00 94.81 174 ASP A C 1
ATOM 1404 O O . ASP A 1 174 ? -4.388 -2.367 -10.802 1.00 94.81 174 ASP A O 1
ATOM 1408 N N . PHE A 1 175 ? -3.634 -0.627 -9.598 1.00 91.62 175 PHE A N 1
ATOM 1409 C CA . PHE A 1 175 ? -2.260 -1.060 -9.405 1.00 91.62 175 PHE A CA 1
ATOM 1410 C C . PHE A 1 175 ? -1.723 -0.418 -8.125 1.00 91.62 175 PHE A C 1
ATOM 1412 O O . PHE A 1 175 ? -2.287 0.560 -7.642 1.00 91.62 175 PHE A O 1
ATOM 1419 N N . ILE A 1 176 ? -0.643 -0.963 -7.569 1.00 89.25 176 ILE A N 1
ATOM 1420 C CA . ILE A 1 176 ? 0.092 -0.289 -6.494 1.00 89.25 176 ILE A CA 1
ATOM 1421 C C . ILE A 1 176 ? 1.276 0.446 -7.105 1.00 89.25 176 ILE A C 1
ATOM 1423 O O . ILE A 1 176 ? 2.086 -0.167 -7.794 1.00 89.25 176 ILE A O 1
ATOM 1427 N N . TYR A 1 177 ? 1.408 1.735 -6.821 1.00 87.38 177 TYR A N 1
ATOM 1428 C CA . TYR A 1 177 ? 2.564 2.535 -7.201 1.00 87.38 177 TYR A CA 1
ATOM 1429 C C . TYR A 1 177 ? 3.441 2.815 -5.985 1.00 87.38 177 TYR A C 1
ATOM 1431 O O . TYR A 1 177 ? 2.941 3.295 -4.970 1.00 87.38 177 TYR A O 1
ATOM 1439 N N . SER A 1 178 ? 4.745 2.549 -6.083 1.00 83.88 178 SER A N 1
ATOM 1440 C CA . SER A 1 178 ? 5.661 2.727 -4.961 1.00 83.88 178 SER A CA 1
ATOM 1441 C C . SER A 1 178 ? 6.980 3.404 -5.302 1.00 83.88 178 SER A C 1
ATOM 1443 O O . SER A 1 178 ? 7.668 3.003 -6.236 1.00 83.88 178 SER A O 1
ATOM 1445 N N . GLU A 1 179 ? 7.377 4.361 -4.461 1.00 78.50 179 GLU A N 1
ATOM 1446 C CA . GLU A 1 179 ? 8.650 5.097 -4.554 1.00 78.50 179 GLU A CA 1
ATOM 1447 C C . GLU A 1 179 ? 9.769 4.485 -3.705 1.00 78.50 179 GLU A C 1
ATOM 1449 O O . GLU A 1 179 ? 10.667 5.152 -3.202 1.00 78.50 179 GLU A O 1
ATOM 1454 N N . MET A 1 180 ? 9.722 3.169 -3.521 1.00 76.12 180 MET A N 1
ATOM 1455 C CA . MET A 1 180 ? 10.573 2.468 -2.564 1.00 76.12 180 MET A CA 1
ATOM 1456 C C . MET A 1 180 ? 12.084 2.488 -2.837 1.00 76.12 180 MET A C 1
ATOM 1458 O O . MET A 1 180 ? 12.860 2.097 -1.966 1.00 76.12 180 MET A O 1
ATOM 1462 N N . GLN A 1 181 ? 12.495 2.894 -4.036 1.00 69.12 181 GLN A N 1
ATOM 1463 C CA . GLN A 1 181 ? 13.876 2.834 -4.521 1.00 69.12 181 GLN A CA 1
ATOM 1464 C C . GLN A 1 181 ? 14.447 4.237 -4.824 1.00 69.12 181 GLN A C 1
ATOM 1466 O O . GLN A 1 181 ? 15.225 4.409 -5.759 1.00 69.12 181 GLN A O 1
ATOM 1471 N N . GLU A 1 182 ? 14.035 5.264 -4.066 1.00 60.75 182 GLU A N 1
ATOM 1472 C CA . GLU A 1 182 ? 14.335 6.682 -4.347 1.00 60.75 182 GLU A CA 1
ATOM 1473 C C . GLU A 1 182 ? 15.832 7.058 -4.268 1.00 60.75 182 GLU A C 1
ATOM 1475 O O . GLU A 1 182 ? 16.265 7.968 -4.972 1.00 60.75 182 GLU A O 1
ATOM 1480 N N . PHE A 1 183 ? 16.648 6.342 -3.484 1.00 64.31 183 PHE A N 1
ATOM 1481 C CA . PHE A 1 183 ? 18.054 6.700 -3.216 1.00 64.31 183 PHE A CA 1
ATOM 1482 C C . PHE A 1 183 ? 19.052 5.608 -3.636 1.00 64.31 183 PHE A C 1
ATOM 1484 O O . PHE A 1 183 ? 18.726 4.421 -3.607 1.00 64.31 183 PHE A O 1
ATOM 1491 N N . LEU A 1 184 ? 20.317 5.962 -3.921 1.00 64.00 184 LEU A N 1
ATOM 1492 C CA . LEU A 1 184 ? 21.375 4.969 -4.211 1.00 64.00 184 LEU A CA 1
ATOM 1493 C C . LEU A 1 184 ? 21.501 3.890 -3.128 1.00 64.00 184 LEU A C 1
ATOM 1495 O O . LEU A 1 184 ? 21.713 2.721 -3.442 1.00 64.00 184 LEU A O 1
ATOM 1499 N N . ASP A 1 185 ? 21.364 4.273 -1.859 1.00 67.25 185 ASP A N 1
ATOM 1500 C CA . ASP A 1 185 ? 21.446 3.333 -0.740 1.00 67.25 185 ASP A CA 1
ATOM 1501 C C . ASP A 1 185 ? 20.268 2.360 -0.666 1.00 67.25 185 ASP A C 1
ATOM 1503 O O . ASP A 1 185 ? 20.385 1.308 -0.037 1.00 67.25 185 ASP A O 1
ATOM 1507 N N . SER A 1 186 ? 19.161 2.680 -1.338 1.00 69.69 186 SER A N 1
ATOM 1508 C CA . SER A 1 186 ? 18.005 1.795 -1.466 1.00 69.69 186 SER A CA 1
ATOM 1509 C C . SER A 1 186 ? 18.107 0.840 -2.657 1.00 69.69 186 SER A C 1
ATOM 1511 O O . SER A 1 186 ? 17.312 -0.090 -2.755 1.00 69.69 186 SER A O 1
ATOM 1513 N N . ALA A 1 187 ? 19.093 1.006 -3.544 1.00 75.44 187 ALA A N 1
ATOM 1514 C CA . ALA A 1 187 ? 19.291 0.093 -4.661 1.00 75.44 187 ALA A CA 1
ATOM 1515 C C . ALA A 1 187 ? 19.918 -1.247 -4.213 1.00 75.44 187 ALA A C 1
ATOM 1517 O O . ALA A 1 187 ? 20.714 -1.284 -3.266 1.00 75.44 187 ALA A O 1
ATOM 1518 N N . PRO A 1 188 ? 19.634 -2.362 -4.913 1.00 81.38 188 PRO A N 1
ATOM 1519 C CA . PRO A 1 188 ? 20.251 -3.650 -4.633 1.00 81.38 188 PRO A CA 1
ATOM 1520 C C . PRO A 1 188 ? 21.767 -3.562 -4.813 1.00 81.38 188 PRO A C 1
ATOM 1522 O O . PRO A 1 188 ? 22.268 -3.224 -5.886 1.00 81.38 188 PRO A O 1
ATOM 1525 N N . ARG A 1 189 ? 22.516 -3.874 -3.755 1.00 82.06 189 ARG A N 1
ATOM 1526 C CA . ARG A 1 189 ? 23.982 -3.751 -3.732 1.00 82.06 189 ARG A CA 1
ATOM 1527 C C . ARG A 1 189 ? 24.620 -4.716 -2.740 1.00 82.06 189 ARG A C 1
ATOM 1529 O O . ARG A 1 189 ? 23.942 -5.522 -2.107 1.00 82.06 189 ARG A O 1
ATOM 1536 N N . LYS A 1 190 ? 25.939 -4.629 -2.580 1.00 85.12 190 LYS A N 1
ATOM 1537 C CA . LYS A 1 190 ? 26.645 -5.182 -1.418 1.00 85.12 190 LYS A CA 1
ATOM 1538 C C . LYS A 1 190 ? 27.217 -4.037 -0.584 1.00 85.12 190 LYS A C 1
ATOM 1540 O O . LYS A 1 190 ? 27.535 -2.987 -1.136 1.00 85.12 190 LYS A O 1
ATOM 1545 N N . THR A 1 191 ? 27.288 -4.208 0.731 1.00 83.12 191 THR A N 1
ATOM 1546 C CA . THR A 1 191 ? 28.090 -3.337 1.604 1.00 83.12 191 THR A CA 1
ATOM 1547 C C . THR A 1 191 ? 29.579 -3.639 1.422 1.00 83.12 191 THR A C 1
ATOM 1549 O O . THR A 1 191 ? 29.939 -4.608 0.744 1.00 83.12 191 THR A O 1
ATOM 1552 N N . GLU A 1 192 ? 30.445 -2.835 2.038 1.00 84.06 192 GLU A N 1
ATOM 1553 C CA . GLU A 1 192 ? 31.895 -3.071 2.044 1.00 84.06 192 GLU A CA 1
ATOM 1554 C C . GLU A 1 192 ? 32.255 -4.421 2.689 1.00 84.06 192 GLU A C 1
ATOM 1556 O O . GLU A 1 192 ? 33.159 -5.116 2.230 1.00 84.06 192 GLU A O 1
ATOM 1561 N N . GLU A 1 193 ? 31.473 -4.864 3.674 1.00 89.88 193 GLU A N 1
ATOM 1562 C CA . GLU A 1 193 ? 31.594 -6.171 4.331 1.00 89.88 193 GLU A CA 1
ATOM 1563 C C . GLU A 1 193 ? 31.012 -7.323 3.491 1.00 89.88 193 GLU A C 1
ATOM 1565 O O . GLU A 1 193 ? 30.978 -8.474 3.927 1.00 89.88 193 GLU A O 1
ATOM 1570 N N . GLY A 1 194 ? 30.515 -7.034 2.285 1.00 86.81 194 GLY A N 1
ATOM 1571 C CA . GLY A 1 194 ? 29.923 -8.018 1.385 1.00 86.81 194 GLY A CA 1
ATOM 1572 C C . GLY A 1 194 ? 28.481 -8.401 1.724 1.00 86.81 194 GLY A C 1
ATOM 1573 O O . GLY A 1 194 ? 27.940 -9.318 1.094 1.00 86.81 194 GLY A O 1
ATOM 1574 N N . VAL A 1 195 ? 27.830 -7.708 2.666 1.00 85.88 195 VAL A N 1
ATOM 1575 C CA . VAL A 1 195 ? 26.426 -7.955 3.018 1.00 85.88 195 VAL A CA 1
ATOM 1576 C C . VAL A 1 195 ? 25.541 -7.514 1.861 1.00 85.88 195 VAL A C 1
ATOM 1578 O O . VAL A 1 195 ? 25.580 -6.365 1.431 1.00 85.88 195 VAL A O 1
ATOM 1581 N N . ARG A 1 196 ? 24.722 -8.427 1.333 1.00 86.38 196 ARG A N 1
ATOM 1582 C CA . ARG A 1 196 ? 23.762 -8.102 0.271 1.00 86.38 196 ARG A CA 1
ATOM 1583 C C . ARG A 1 196 ? 22.677 -7.168 0.813 1.00 86.38 196 ARG A C 1
ATOM 1585 O O . ARG A 1 196 ? 22.101 -7.446 1.860 1.00 86.38 196 ARG A O 1
ATOM 1592 N N . ILE A 1 197 ? 22.344 -6.130 0.062 1.00 84.25 197 ILE A N 1
ATOM 1593 C CA . ILE A 1 197 ? 21.156 -5.286 0.209 1.00 84.25 197 ILE A CA 1
ATOM 1594 C C . ILE A 1 197 ? 20.217 -5.650 -0.948 1.00 84.25 197 ILE A C 1
ATOM 1596 O O . ILE A 1 197 ? 20.665 -5.793 -2.084 1.00 84.25 197 ILE A O 1
ATOM 1600 N N . THR A 1 198 ? 18.945 -5.901 -0.648 1.00 86.06 198 THR A N 1
ATOM 1601 C CA . THR A 1 198 ? 17.925 -6.354 -1.611 1.00 86.06 198 THR A CA 1
ATOM 1602 C C . THR A 1 198 ? 16.569 -5.805 -1.209 1.00 86.06 198 THR A C 1
ATOM 1604 O O . THR A 1 198 ? 16.258 -5.755 -0.019 1.00 86.06 198 THR A O 1
ATOM 1607 N N . ASN A 1 199 ? 15.756 -5.473 -2.202 1.00 86.00 199 ASN A N 1
ATOM 1608 C CA . ASN A 1 199 ? 14.372 -5.060 -2.036 1.00 86.00 199 ASN A CA 1
ATOM 1609 C C . ASN A 1 199 ? 13.387 -6.227 -2.184 1.00 86.00 199 ASN A C 1
ATOM 1611 O O . ASN A 1 199 ? 12.187 -6.027 -2.036 1.00 86.00 199 ASN A O 1
ATOM 1615 N N . SER A 1 200 ? 13.861 -7.458 -2.428 1.00 89.06 200 SER A N 1
ATOM 1616 C CA . SER A 1 200 ? 12.997 -8.622 -2.679 1.00 89.06 200 SER A CA 1
ATOM 1617 C C . SER A 1 200 ? 11.897 -8.833 -1.624 1.00 89.06 200 SER A C 1
ATOM 1619 O O . SER A 1 200 ? 10.759 -9.048 -2.038 1.00 89.06 200 SER A O 1
ATOM 1621 N N . PRO A 1 201 ? 12.145 -8.737 -0.297 1.00 89.88 201 PRO A N 1
ATOM 1622 C CA . PRO A 1 201 ? 11.068 -8.883 0.687 1.00 89.88 201 PRO A CA 1
ATOM 1623 C C . PRO A 1 201 ? 9.959 -7.836 0.527 1.00 89.88 201 PRO A C 1
ATOM 1625 O O . PRO A 1 201 ? 8.780 -8.168 0.566 1.00 89.88 201 PRO A O 1
ATOM 1628 N N . ALA A 1 202 ? 10.344 -6.585 0.294 1.00 88.44 202 ALA A N 1
ATOM 1629 C CA . ALA A 1 202 ? 9.433 -5.469 0.088 1.00 88.44 202 ALA A CA 1
ATOM 1630 C C . ALA A 1 202 ? 8.628 -5.605 -1.216 1.00 88.44 202 ALA A C 1
ATOM 1632 O O . ALA A 1 202 ? 7.410 -5.453 -1.213 1.00 88.44 202 ALA A O 1
ATOM 1633 N N . LEU A 1 203 ? 9.291 -5.980 -2.312 1.00 89.94 203 LEU A N 1
ATOM 1634 C CA . LEU A 1 203 ? 8.645 -6.221 -3.604 1.00 89.94 203 LEU A CA 1
ATOM 1635 C C . LEU A 1 203 ? 7.636 -7.377 -3.530 1.00 89.94 203 LEU A C 1
ATOM 1637 O O . LEU A 1 203 ? 6.517 -7.253 -4.018 1.00 89.94 203 LEU A O 1
ATOM 1641 N N . LYS A 1 204 ? 7.993 -8.479 -2.854 1.00 91.94 204 LYS A N 1
ATOM 1642 C CA . LYS A 1 204 ? 7.073 -9.603 -2.608 1.00 91.94 204 LYS A CA 1
ATOM 1643 C C . LYS A 1 204 ? 5.866 -9.181 -1.785 1.00 91.94 204 LYS A C 1
ATOM 1645 O O . LYS A 1 204 ? 4.761 -9.626 -2.078 1.00 91.94 204 LYS A O 1
ATOM 1650 N N . PHE A 1 205 ? 6.074 -8.346 -0.766 1.00 91.56 205 PHE A N 1
ATOM 1651 C CA . PHE A 1 205 ? 4.976 -7.806 0.025 1.00 91.56 205 PHE A CA 1
ATOM 1652 C C . PHE A 1 205 ? 4.035 -6.962 -0.837 1.00 91.56 205 PHE A C 1
ATOM 1654 O O . PHE A 1 205 ? 2.831 -7.169 -0.764 1.00 91.56 205 PHE A O 1
ATOM 1661 N N . LEU A 1 206 ? 4.556 -6.076 -1.690 1.00 90.31 206 LEU A N 1
ATOM 1662 C CA . LEU A 1 206 ? 3.726 -5.285 -2.603 1.00 90.31 206 LEU A CA 1
ATOM 1663 C C . LEU A 1 206 ? 2.911 -6.148 -3.564 1.00 90.31 206 LEU A C 1
ATOM 1665 O O . LEU A 1 206 ? 1.721 -5.899 -3.730 1.00 90.31 206 LEU A O 1
ATOM 1669 N N . ALA A 1 207 ? 3.533 -7.169 -4.157 1.00 90.94 207 ALA A N 1
ATOM 1670 C CA . ALA A 1 207 ? 2.848 -8.099 -5.049 1.00 90.94 207 ALA A CA 1
ATOM 1671 C C . ALA A 1 207 ? 1.744 -8.899 -4.326 1.00 90.94 207 ALA A C 1
ATOM 1673 O O . ALA A 1 207 ? 0.716 -9.228 -4.919 1.00 90.94 207 ALA A O 1
ATOM 1674 N N . ALA A 1 208 ? 1.940 -9.205 -3.039 1.00 91.81 208 ALA A N 1
ATOM 1675 C CA . ALA A 1 208 ? 0.923 -9.840 -2.205 1.00 91.81 208 ALA A CA 1
ATOM 1676 C C . ALA A 1 208 ? -0.203 -8.856 -1.840 1.00 91.81 208 ALA A C 1
ATOM 1678 O O . ALA A 1 208 ? -1.376 -9.140 -2.067 1.00 91.81 208 ALA A O 1
ATOM 1679 N N . ALA A 1 209 ? 0.151 -7.665 -1.351 1.00 90.88 209 ALA A N 1
ATOM 1680 C CA . ALA A 1 209 ? -0.786 -6.615 -0.964 1.00 90.88 209 ALA A CA 1
ATOM 1681 C C . ALA A 1 209 ? -1.625 -6.103 -2.144 1.00 90.88 209 ALA A C 1
ATOM 1683 O O . ALA A 1 209 ? -2.754 -5.672 -1.945 1.00 90.88 209 ALA A O 1
ATOM 1684 N N . SER A 1 210 ? -1.119 -6.178 -3.380 1.00 90.56 210 SER A N 1
ATOM 1685 C CA . SER A 1 210 ? -1.875 -5.828 -4.588 1.00 90.56 210 SER A CA 1
ATOM 1686 C C . SER A 1 210 ? -2.905 -6.888 -4.997 1.00 90.56 210 SER A C 1
ATOM 1688 O O . SER A 1 210 ? -3.659 -6.665 -5.948 1.00 90.56 210 SER A O 1
ATOM 1690 N N . HIS A 1 211 ? -2.936 -8.046 -4.330 1.00 88.56 211 HIS A N 1
ATOM 1691 C CA . HIS A 1 211 ? -3.751 -9.209 -4.691 1.00 88.56 211 HIS A CA 1
ATOM 1692 C C . HIS A 1 211 ? -3.550 -9.646 -6.153 1.00 88.56 211 HIS A C 1
ATOM 1694 O O . HIS A 1 211 ? -4.501 -9.964 -6.873 1.00 88.56 211 HIS A O 1
ATOM 1700 N N . GLY A 1 212 ? -2.297 -9.625 -6.618 1.00 83.12 212 GLY A N 1
ATOM 1701 C CA . GLY A 1 212 ? -1.930 -10.002 -7.984 1.00 83.12 212 GLY A CA 1
ATOM 1702 C C . GLY A 1 212 ? -2.226 -8.938 -9.045 1.00 83.12 212 GLY A C 1
ATOM 1703 O O . GLY A 1 212 ? -2.077 -9.219 -10.237 1.00 83.12 212 GLY A O 1
ATOM 1704 N N . LYS A 1 213 ? -2.633 -7.727 -8.644 1.00 90.56 213 LYS A N 1
ATOM 1705 C CA . LYS A 1 213 ? -2.650 -6.559 -9.534 1.00 90.56 213 LYS A CA 1
ATOM 1706 C C . LYS A 1 213 ? -1.229 -6.043 -9.771 1.00 90.56 213 LYS A C 1
ATOM 1708 O O . LYS A 1 213 ? -0.345 -6.308 -8.952 1.00 90.56 213 LYS A O 1
ATOM 1713 N N . PRO A 1 214 ? -0.992 -5.292 -10.860 1.00 89.62 214 PRO A N 1
ATOM 1714 C CA . PRO A 1 214 ? 0.330 -4.757 -11.143 1.00 89.62 214 PRO A CA 1
ATOM 1715 C C . PRO A 1 214 ? 0.883 -3.931 -9.977 1.00 89.62 214 PRO A C 1
ATOM 1717 O O . PRO A 1 214 ? 0.169 -3.140 -9.358 1.00 89.62 214 PRO A O 1
ATOM 1720 N N . THR A 1 215 ? 2.175 -4.089 -9.714 1.00 89.81 215 THR A N 1
ATOM 1721 C CA . THR A 1 215 ? 2.947 -3.199 -8.849 1.00 89.81 215 THR A CA 1
ATOM 1722 C C . THR A 1 215 ? 3.924 -2.433 -9.724 1.00 89.81 215 THR A C 1
ATOM 1724 O O . THR A 1 215 ? 4.705 -3.038 -10.453 1.00 89.81 215 THR A O 1
ATOM 1727 N N . ILE A 1 216 ? 3.894 -1.108 -9.657 1.00 89.06 216 ILE A N 1
ATOM 1728 C CA . ILE A 1 216 ? 4.816 -0.223 -10.360 1.00 89.06 216 ILE A CA 1
ATOM 1729 C C . ILE A 1 216 ? 5.739 0.393 -9.319 1.00 89.06 216 ILE A C 1
ATOM 1731 O O . ILE A 1 216 ? 5.314 1.197 -8.494 1.00 89.06 216 ILE A O 1
ATOM 1735 N N . VAL A 1 217 ? 7.010 0.024 -9.365 1.00 85.81 217 VAL A N 1
ATOM 1736 C CA . VAL A 1 217 ? 8.060 0.681 -8.600 1.00 85.81 217 VAL A CA 1
ATOM 1737 C C . VAL A 1 217 ? 8.594 1.817 -9.443 1.00 85.81 217 VAL A C 1
ATOM 1739 O O . VAL A 1 217 ? 9.246 1.614 -10.465 1.00 85.81 217 VAL A O 1
ATOM 1742 N N . TYR A 1 218 ? 8.287 3.029 -9.020 1.00 74.25 218 TYR A N 1
ATOM 1743 C CA . TYR A 1 218 ? 8.853 4.220 -9.606 1.00 74.25 218 TYR A CA 1
ATOM 1744 C C . TYR A 1 218 ? 9.995 4.687 -8.737 1.00 74.25 218 TYR A C 1
ATOM 1746 O O . TYR A 1 218 ? 9.752 5.236 -7.672 1.00 74.25 218 TYR A O 1
ATOM 1754 N N . ALA A 1 219 ? 11.229 4.516 -9.187 1.00 65.38 219 ALA A N 1
ATOM 1755 C CA . ALA A 1 219 ? 12.310 5.315 -8.646 1.00 65.38 219 ALA A CA 1
ATOM 1756 C C . ALA A 1 219 ? 13.596 5.143 -9.438 1.00 65.38 219 ALA A C 1
ATOM 1758 O O . ALA A 1 219 ? 14.066 4.032 -9.589 1.00 65.38 219 ALA A O 1
ATOM 1759 N N . THR A 1 220 ? 14.195 6.269 -9.815 1.00 55.94 220 THR A N 1
ATOM 1760 C CA . THR A 1 220 ? 15.651 6.484 -9.882 1.00 55.94 220 THR A CA 1
ATOM 1761 C C . THR A 1 220 ? 15.841 7.956 -10.192 1.00 55.94 220 THR A C 1
ATOM 1763 O O . THR A 1 220 ? 16.063 8.382 -11.327 1.00 55.94 220 THR A O 1
ATOM 1766 N N . GLU A 1 221 ? 15.735 8.779 -9.155 1.00 53.78 221 GLU A N 1
ATOM 1767 C CA . GLU A 1 221 ? 16.572 9.959 -9.151 1.00 53.78 221 GLU A CA 1
ATOM 1768 C C . GLU A 1 221 ? 17.905 9.517 -8.565 1.00 53.78 221 GLU A C 1
ATOM 1770 O O . GLU A 1 221 ? 18.100 9.477 -7.357 1.00 53.78 221 GLU A O 1
ATOM 1775 N N . ILE A 1 222 ? 18.849 9.139 -9.427 1.00 53.41 222 ILE A N 1
ATOM 1776 C CA . ILE A 1 222 ? 20.245 9.119 -8.997 1.00 53.41 222 ILE A CA 1
ATOM 1777 C C . ILE A 1 222 ? 20.668 10.590 -8.975 1.00 53.41 222 ILE A C 1
ATOM 1779 O O . ILE A 1 222 ? 21.320 11.095 -9.888 1.00 53.41 222 ILE A O 1
ATOM 1783 N N . THR A 1 223 ? 20.106 11.335 -8.019 1.00 43.12 223 THR A N 1
ATOM 1784 C CA . THR A 1 223 ? 20.296 12.772 -7.882 1.00 43.12 223 THR A CA 1
ATOM 1785 C C . THR A 1 223 ? 21.570 13.017 -7.107 1.00 43.12 223 THR A C 1
ATOM 1787 O O . THR A 1 223 ? 21.710 12.526 -5.985 1.00 43.12 223 THR A O 1
ATOM 1790 N N . PRO A 1 224 ? 22.473 13.838 -7.651 1.00 41.62 224 PRO A N 1
ATOM 1791 C CA . PRO A 1 224 ? 23.500 14.475 -6.859 1.00 41.62 224 PRO A CA 1
ATOM 1792 C C . PRO A 1 224 ? 22.886 15.270 -5.687 1.00 41.62 224 PRO A C 1
ATOM 1794 O O . PRO A 1 224 ? 21.773 15.786 -5.816 1.00 41.62 224 PRO A O 1
ATOM 1797 N N . PRO A 1 225 ? 23.618 15.423 -4.574 1.00 48.81 225 PRO A N 1
ATOM 1798 C CA . PRO A 1 225 ? 25.013 15.061 -4.447 1.00 48.81 225 PRO A CA 1
ATOM 1799 C C . PRO A 1 225 ? 25.151 13.696 -3.779 1.00 48.81 225 PRO A C 1
ATOM 1801 O O . PRO A 1 225 ? 25.152 13.580 -2.555 1.00 48.81 225 PRO A O 1
ATOM 1804 N N . ILE A 1 226 ? 25.339 12.659 -4.586 1.00 53.00 226 ILE A N 1
ATOM 1805 C CA . ILE A 1 226 ? 26.060 11.494 -4.106 1.00 53.00 226 ILE A CA 1
ATOM 1806 C C . ILE A 1 226 ? 27.515 11.894 -4.283 1.00 53.00 226 ILE A C 1
ATOM 1808 O O . ILE A 1 226 ? 27.982 12.013 -5.405 1.00 53.00 226 ILE A O 1
ATOM 1812 N N . PHE A 1 227 ? 28.220 12.176 -3.193 1.00 46.00 227 PHE A N 1
ATOM 1813 C CA . PHE A 1 227 ? 29.663 12.371 -3.259 1.00 46.00 227 PHE A CA 1
ATOM 1814 C C . PHE A 1 227 ? 30.357 11.059 -2.887 1.00 46.00 227 PHE A C 1
ATOM 1816 O O . PHE A 1 227 ? 30.176 10.595 -1.759 1.00 46.00 227 PHE A O 1
ATOM 1823 N N . PRO A 1 228 ? 31.185 10.478 -3.776 1.00 56.03 228 PRO A N 1
ATOM 1824 C CA . PRO A 1 228 ? 31.443 10.870 -5.170 1.00 56.03 228 PRO A CA 1
ATOM 1825 C C . PRO A 1 228 ? 30.322 10.452 -6.139 1.00 56.03 228 PRO A C 1
ATOM 1827 O O . PRO A 1 228 ? 29.662 9.435 -5.918 1.00 56.03 228 PRO A O 1
ATOM 1830 N N . ASP A 1 229 ? 30.163 11.202 -7.238 1.00 63.91 229 ASP A N 1
ATOM 1831 C CA . ASP A 1 229 ? 29.151 10.906 -8.256 1.00 63.91 229 ASP A CA 1
ATOM 1832 C C . ASP A 1 229 ? 29.390 9.502 -8.847 1.00 63.91 229 ASP A C 1
ATOM 1834 O O . ASP A 1 229 ? 30.511 9.183 -9.272 1.00 63.91 229 ASP A O 1
ATOM 1838 N N . PRO A 1 230 ? 28.369 8.630 -8.892 1.00 71.12 230 PRO A N 1
ATOM 1839 C CA . PRO A 1 230 ? 28.501 7.317 -9.508 1.00 71.12 230 PRO A CA 1
ATOM 1840 C C . PRO A 1 230 ? 28.824 7.450 -11.004 1.00 71.12 230 PRO A C 1
ATOM 1842 O O . PRO A 1 230 ? 28.194 8.212 -11.730 1.00 71.12 230 PRO A O 1
ATOM 1845 N N . SER A 1 231 ? 29.787 6.662 -11.496 1.00 78.81 231 SER A N 1
ATOM 1846 C CA . SER A 1 231 ? 30.076 6.604 -12.940 1.00 78.81 231 SER A CA 1
ATOM 1847 C C . SER A 1 231 ? 28.867 6.110 -13.746 1.00 78.81 231 SER A C 1
ATOM 1849 O O . SER A 1 231 ? 28.116 5.265 -13.260 1.00 78.81 231 SER A O 1
ATOM 1851 N N . GLU A 1 232 ? 28.757 6.498 -15.018 1.00 79.62 232 GLU A N 1
ATOM 1852 C CA . GLU A 1 232 ? 27.742 5.985 -15.961 1.00 79.62 232 GLU A CA 1
ATOM 1853 C C . GLU A 1 232 ? 27.658 4.452 -16.004 1.00 79.62 232 GLU A C 1
ATOM 1855 O O . GLU A 1 232 ? 26.583 3.859 -16.076 1.00 79.62 232 GLU A O 1
ATOM 1860 N N . LYS A 1 233 ? 28.806 3.772 -15.893 1.00 83.06 233 LYS A N 1
ATOM 1861 C CA . LYS A 1 233 ? 28.852 2.307 -15.813 1.00 83.06 233 LYS A CA 1
ATOM 1862 C C . LYS A 1 233 ? 28.154 1.781 -14.555 1.00 83.06 233 LYS A C 1
ATOM 1864 O O . LYS A 1 233 ? 27.488 0.751 -14.622 1.00 83.06 233 LYS A O 1
ATOM 1869 N N . CYS A 1 234 ? 28.325 2.468 -13.426 1.00 80.25 234 CYS A N 1
ATOM 1870 C CA . CYS A 1 234 ? 27.650 2.146 -12.172 1.00 80.25 234 CYS A CA 1
ATOM 1871 C C . CYS A 1 234 ? 26.141 2.368 -12.313 1.00 80.25 234 CYS A C 1
ATOM 1873 O O . CYS A 1 234 ? 25.385 1.431 -12.092 1.00 80.25 234 CYS A O 1
ATOM 1875 N N . LEU A 1 235 ? 25.722 3.547 -12.790 1.00 79.12 235 LEU A N 1
ATOM 1876 C CA . LEU A 1 235 ? 24.313 3.882 -13.045 1.00 79.12 235 LEU A CA 1
ATOM 1877 C C . LEU A 1 235 ? 23.627 2.828 -13.925 1.00 79.12 235 LEU A C 1
ATOM 1879 O O . LEU A 1 235 ? 22.574 2.300 -13.580 1.00 79.12 235 LEU A O 1
ATOM 1883 N N . SER A 1 236 ? 24.278 2.460 -15.029 1.00 84.38 236 SER A N 1
ATOM 1884 C CA . SER A 1 236 ? 23.805 1.451 -15.977 1.00 84.38 236 SER A CA 1
ATOM 1885 C C . SER A 1 236 ? 23.658 0.061 -15.342 1.00 84.38 236 SER A C 1
ATOM 1887 O O . SER A 1 236 ? 22.623 -0.585 -15.500 1.00 84.38 236 SER A O 1
ATOM 1889 N N . ALA A 1 237 ? 24.653 -0.396 -14.574 1.00 84.88 237 ALA A N 1
ATOM 1890 C CA . ALA A 1 237 ? 24.583 -1.679 -13.869 1.00 84.88 237 ALA A CA 1
ATOM 1891 C C . ALA A 1 237 ? 23.527 -1.675 -12.748 1.00 84.88 237 ALA A C 1
ATOM 1893 O O . ALA A 1 237 ? 22.854 -2.681 -12.518 1.00 84.88 237 ALA A O 1
ATOM 1894 N N . MET A 1 238 ? 23.361 -0.542 -12.064 1.00 81.50 238 MET A N 1
ATOM 1895 C CA . MET A 1 238 ? 22.348 -0.364 -11.029 1.00 81.50 238 MET A CA 1
ATOM 1896 C C . MET A 1 238 ? 20.937 -0.400 -11.608 1.00 81.50 238 MET A C 1
ATOM 1898 O O . MET A 1 238 ? 20.067 -1.059 -11.046 1.00 81.50 238 MET A O 1
ATOM 1902 N N . ALA A 1 239 ? 20.703 0.242 -12.748 1.00 83.19 239 ALA A N 1
ATOM 1903 C CA . ALA A 1 239 ? 19.421 0.154 -13.433 1.00 83.19 239 ALA A CA 1
ATOM 1904 C C . ALA A 1 239 ? 19.093 -1.297 -13.825 1.00 83.19 239 ALA A C 1
ATOM 1906 O O . ALA A 1 239 ? 18.000 -1.786 -13.546 1.00 83.19 239 ALA A O 1
ATOM 1907 N N . GLN A 1 240 ? 20.075 -2.036 -14.363 1.00 88.31 240 GLN A N 1
ATOM 1908 C CA . GLN A 1 240 ? 19.891 -3.451 -14.709 1.00 88.31 240 GLN A CA 1
ATOM 1909 C C . GLN A 1 240 ? 19.453 -4.300 -13.513 1.00 88.31 240 GLN A C 1
ATOM 1911 O O . GLN A 1 240 ? 18.500 -5.069 -13.626 1.00 88.31 240 GLN A O 1
ATOM 1916 N N . ILE A 1 241 ? 20.141 -4.176 -12.371 1.00 87.12 241 ILE A N 1
ATOM 1917 C CA . ILE A 1 241 ? 19.830 -5.001 -11.198 1.00 87.12 241 ILE A CA 1
ATOM 1918 C C . ILE A 1 241 ? 18.506 -4.601 -10.537 1.00 87.12 241 ILE A C 1
ATOM 1920 O O . ILE A 1 241 ? 17.811 -5.484 -10.043 1.00 87.12 241 ILE A O 1
ATOM 1924 N N . ASN A 1 242 ? 18.125 -3.317 -10.565 1.00 86.38 242 ASN A N 1
ATOM 1925 C CA . ASN A 1 242 ? 16.817 -2.871 -10.073 1.00 86.38 242 ASN A CA 1
ATOM 1926 C C . ASN A 1 242 ? 15.679 -3.438 -10.925 1.00 86.38 242 ASN A C 1
ATOM 1928 O O . ASN A 1 242 ? 14.770 -4.056 -10.375 1.00 86.38 242 ASN A O 1
ATOM 1932 N N . ILE A 1 243 ? 15.767 -3.311 -12.255 1.00 89.44 243 ILE A N 1
ATOM 1933 C CA . ILE A 1 243 ? 14.766 -3.866 -13.178 1.00 89.44 243 ILE A CA 1
ATOM 1934 C C . ILE A 1 243 ? 14.678 -5.385 -13.009 1.00 89.44 243 ILE A C 1
ATOM 1936 O O . ILE A 1 243 ? 13.589 -5.927 -12.842 1.00 89.44 243 ILE A O 1
ATOM 1940 N N . ALA A 1 244 ? 15.819 -6.080 -12.984 1.00 90.31 244 ALA A N 1
ATOM 1941 C CA . ALA A 1 244 ? 15.843 -7.530 -12.817 1.00 90.31 244 ALA A CA 1
ATOM 1942 C C . ALA A 1 244 ? 15.243 -7.979 -11.473 1.00 90.31 244 ALA A C 1
ATOM 1944 O O . ALA A 1 244 ? 14.514 -8.968 -11.428 1.00 90.31 244 ALA A O 1
ATOM 1945 N N . GLU A 1 245 ? 15.543 -7.277 -10.375 1.00 89.50 245 GLU A N 1
ATOM 1946 C CA . GLU A 1 245 ? 14.991 -7.612 -9.063 1.00 89.50 245 GLU A CA 1
ATOM 1947 C C . GLU A 1 245 ? 13.490 -7.306 -8.974 1.00 89.50 245 GLU A C 1
ATOM 1949 O O . GLU A 1 245 ? 12.755 -8.132 -8.434 1.00 89.50 245 GLU A O 1
ATOM 1954 N N . ALA A 1 246 ? 13.020 -6.179 -9.516 1.00 89.88 246 ALA A N 1
ATOM 1955 C CA . ALA A 1 246 ? 11.598 -5.842 -9.565 1.00 89.88 246 ALA A CA 1
ATOM 1956 C C . ALA A 1 246 ? 10.801 -6.909 -10.330 1.00 89.88 246 ALA A C 1
ATOM 1958 O O . ALA A 1 246 ? 9.897 -7.525 -9.760 1.00 89.88 246 ALA A O 1
ATOM 1959 N N . GLU A 1 247 ? 11.207 -7.211 -11.566 1.00 90.44 247 GLU A N 1
ATOM 1960 C CA . GLU A 1 247 ? 10.513 -8.166 -12.438 1.00 90.44 247 GLU A CA 1
ATOM 1961 C C . GLU A 1 247 ? 10.511 -9.581 -11.838 1.00 90.44 247 GLU A C 1
ATOM 1963 O O . GLU A 1 247 ? 9.484 -10.262 -11.825 1.00 90.44 247 GLU A O 1
ATOM 1968 N N . ALA A 1 248 ? 11.626 -10.010 -11.230 1.00 89.69 248 ALA A N 1
ATOM 1969 C CA . ALA A 1 248 ? 11.713 -11.299 -10.538 1.00 89.69 248 ALA A CA 1
ATOM 1970 C C . ALA A 1 248 ? 10.770 -11.416 -9.324 1.00 89.69 248 ALA A C 1
ATOM 1972 O O . ALA A 1 248 ? 10.489 -12.525 -8.868 1.00 89.69 248 ALA A O 1
ATOM 1973 N N . ASN A 1 249 ? 10.291 -10.290 -8.789 1.00 90.00 249 ASN A N 1
ATOM 1974 C CA . ASN A 1 249 ? 9.326 -10.227 -7.694 1.00 90.00 249 ASN A CA 1
ATOM 1975 C C . ASN A 1 249 ? 7.970 -9.658 -8.152 1.00 90.00 249 ASN A C 1
ATOM 1977 O O . ASN A 1 249 ? 7.196 -9.201 -7.315 1.00 90.00 249 ASN A O 1
ATOM 1981 N N . HIS A 1 250 ? 7.666 -9.745 -9.455 1.00 89.25 250 HIS A N 1
ATOM 1982 C CA . HIS A 1 250 ? 6.366 -9.394 -10.045 1.00 89.25 250 HIS A CA 1
ATOM 1983 C C . HIS A 1 250 ? 5.990 -7.911 -9.925 1.00 89.25 250 HIS A C 1
ATOM 1985 O O . HIS A 1 250 ? 4.818 -7.547 -9.861 1.00 89.25 250 HIS A O 1
ATOM 1991 N N . ALA A 1 251 ? 7.005 -7.051 -9.928 1.00 89.94 251 ALA A N 1
ATOM 1992 C CA . ALA A 1 251 ? 6.862 -5.608 -9.997 1.00 89.94 251 ALA A CA 1
ATOM 1993 C C . ALA A 1 251 ? 7.523 -5.063 -11.267 1.00 89.94 251 ALA A C 1
ATOM 1995 O O . ALA A 1 251 ? 8.514 -5.602 -11.750 1.00 89.94 251 ALA A O 1
ATOM 1996 N N . ILE A 1 252 ? 6.993 -3.958 -11.777 1.00 87.62 252 ILE A N 1
ATOM 1997 C CA . ILE A 1 252 ? 7.530 -3.247 -12.934 1.00 87.62 252 ILE A CA 1
ATOM 1998 C C . ILE A 1 252 ? 8.354 -2.081 -12.420 1.00 87.62 252 ILE A C 1
ATOM 2000 O O . ILE A 1 252 ? 7.853 -1.260 -11.653 1.00 87.62 252 ILE A O 1
ATOM 2004 N N . PHE A 1 253 ? 9.598 -1.980 -12.865 1.00 86.31 253 PHE A N 1
ATOM 2005 C CA . PHE A 1 253 ? 10.448 -0.844 -12.539 1.00 86.31 253 PHE A CA 1
ATOM 2006 C C . PHE A 1 253 ? 10.310 0.256 -13.596 1.00 86.31 253 PHE A C 1
ATOM 2008 O O . PHE A 1 253 ? 10.335 -0.023 -14.794 1.00 86.31 253 PHE A O 1
ATOM 2015 N N . ARG A 1 254 ? 10.162 1.511 -13.159 1.00 79.56 254 ARG A N 1
ATOM 2016 C CA . ARG A 1 254 ? 10.096 2.690 -14.030 1.00 79.56 254 ARG A CA 1
ATOM 2017 C C . ARG A 1 254 ? 11.169 3.706 -13.643 1.00 79.56 254 ARG A C 1
ATOM 2019 O O . ARG A 1 254 ? 11.165 4.231 -12.532 1.00 79.56 254 ARG A O 1
ATOM 2026 N N . GLU A 1 255 ? 12.004 4.058 -14.617 1.00 75.62 255 GLU A N 1
ATOM 2027 C CA . GLU A 1 255 ? 13.026 5.107 -14.494 1.00 75.62 255 GLU A CA 1
ATOM 2028 C C . GLU A 1 255 ? 12.394 6.516 -14.457 1.00 75.62 255 GLU A C 1
ATOM 2030 O O . GLU A 1 255 ? 11.449 6.806 -15.200 1.00 75.62 255 GLU A O 1
ATOM 2035 N N . LYS A 1 256 ? 12.943 7.421 -13.631 1.00 67.88 256 LYS A N 1
ATOM 2036 C CA . LYS A 1 256 ? 12.516 8.838 -13.534 1.00 67.88 256 LYS A CA 1
ATOM 2037 C C . LYS A 1 256 ? 13.216 9.763 -14.548 1.00 67.88 256 LYS A C 1
ATOM 2039 O O . LYS A 1 256 ? 12.700 10.840 -14.844 1.00 67.88 256 LYS A O 1
ATOM 2044 N N . ARG A 1 257 ? 14.385 9.372 -15.072 1.00 66.12 257 ARG A N 1
ATOM 2045 C CA . ARG A 1 257 ? 15.237 10.166 -15.986 1.00 66.12 257 ARG A CA 1
ATOM 2046 C C . ARG A 1 257 ? 15.449 9.467 -17.334 1.00 66.12 257 ARG A C 1
ATOM 2048 O O . ARG A 1 257 ? 14.793 8.473 -17.635 1.00 66.12 257 ARG A O 1
ATOM 2055 N N . GLU A 1 258 ? 16.347 10.023 -18.151 1.00 69.25 258 GLU A N 1
ATOM 2056 C CA . GLU A 1 258 ? 16.842 9.386 -19.372 1.00 69.25 258 GLU A CA 1
ATOM 2057 C C . GLU A 1 258 ? 17.282 7.946 -19.086 1.00 69.25 258 GLU A C 1
ATOM 2059 O O . GLU A 1 258 ? 18.005 7.679 -18.127 1.00 69.25 258 GLU A O 1
ATOM 2064 N N . THR A 1 259 ? 16.798 7.020 -19.909 1.00 71.56 259 THR A N 1
ATOM 2065 C CA . THR A 1 259 ? 17.019 5.586 -19.746 1.00 71.56 259 THR A CA 1
ATOM 2066 C C . THR A 1 259 ? 18.499 5.256 -19.977 1.00 71.56 259 THR A C 1
ATOM 2068 O O . THR A 1 259 ? 18.974 5.403 -21.106 1.00 71.56 259 THR A O 1
ATOM 2071 N N . PRO A 1 260 ? 19.251 4.795 -18.957 1.00 80.25 260 PRO A N 1
ATOM 2072 C CA . PRO A 1 260 ? 20.651 4.436 -19.151 1.00 80.25 260 PRO A CA 1
ATOM 2073 C C . PRO A 1 260 ? 20.767 3.201 -20.063 1.00 80.25 260 PRO A C 1
ATOM 2075 O O . PRO A 1 260 ? 19.851 2.374 -20.092 1.00 80.25 260 PRO A O 1
ATOM 2078 N N . PRO A 1 261 ? 21.908 2.987 -20.752 1.00 86.62 261 PRO A N 1
ATOM 2079 C CA . PRO A 1 261 ? 22.070 1.866 -21.686 1.00 86.62 261 PRO A CA 1
ATOM 2080 C C . PRO A 1 261 ? 21.741 0.495 -21.083 1.00 86.62 261 PRO A C 1
ATOM 2082 O O . PRO A 1 261 ? 21.239 -0.393 -21.770 1.00 86.62 261 PRO A O 1
ATOM 2085 N N . GLY A 1 262 ? 22.008 0.315 -19.788 1.00 85.94 262 GLY A N 1
ATOM 2086 C CA . GLY A 1 262 ? 21.697 -0.917 -19.083 1.00 85.94 262 GLY A CA 1
ATOM 2087 C C . GLY A 1 262 ? 20.201 -1.147 -18.890 1.00 85.94 262 GLY A C 1
ATOM 2088 O O . GLY A 1 262 ? 19.749 -2.275 -19.073 1.00 85.94 262 GLY A O 1
ATOM 2089 N N . ALA A 1 263 ? 19.434 -0.094 -18.605 1.00 87.19 263 ALA A N 1
ATOM 2090 C CA . ALA A 1 263 ? 17.979 -0.172 -18.576 1.00 87.19 263 ALA A CA 1
ATOM 2091 C C . ALA A 1 263 ? 17.420 -0.494 -19.964 1.00 87.19 263 ALA A C 1
ATOM 2093 O O . ALA A 1 263 ? 16.588 -1.387 -20.086 1.00 87.19 263 ALA A O 1
ATOM 2094 N N . THR A 1 264 ? 17.936 0.151 -21.019 1.00 89.06 264 THR A N 1
ATOM 2095 C CA . THR A 1 264 ? 17.545 -0.139 -22.408 1.00 89.06 264 THR A CA 1
ATOM 2096 C C . THR A 1 264 ? 17.719 -1.619 -22.740 1.00 89.06 264 THR A C 1
ATOM 2098 O O . THR A 1 264 ? 16.770 -2.251 -23.194 1.00 89.06 264 THR A O 1
ATOM 2101 N N . ALA A 1 265 ? 18.883 -2.200 -22.434 1.00 91.62 265 ALA A N 1
ATOM 2102 C CA . ALA A 1 265 ? 19.142 -3.619 -22.678 1.00 91.62 265 ALA A CA 1
ATOM 2103 C C . ALA A 1 265 ? 18.174 -4.544 -21.912 1.00 91.62 265 ALA A C 1
ATOM 2105 O O . ALA A 1 265 ? 17.729 -5.558 -22.450 1.00 91.62 265 ALA A O 1
ATOM 2106 N N . MET A 1 266 ? 17.817 -4.195 -20.669 1.00 92.25 266 MET A N 1
ATOM 2107 C CA . MET A 1 266 ? 16.822 -4.953 -19.904 1.00 92.25 266 MET A CA 1
ATOM 2108 C C . MET A 1 266 ? 15.422 -4.825 -20.498 1.00 92.25 266 MET A C 1
ATOM 2110 O O . MET A 1 266 ? 14.744 -5.835 -20.647 1.00 92.25 266 MET A O 1
ATOM 2114 N N . TYR A 1 267 ? 14.984 -3.626 -20.883 1.00 91.50 267 TYR A N 1
ATOM 2115 C CA . TYR A 1 267 ? 13.671 -3.448 -21.504 1.00 91.50 267 TYR A CA 1
ATOM 2116 C C . TYR A 1 267 ? 13.574 -4.141 -22.867 1.00 91.50 267 TYR A C 1
ATOM 2118 O O . TYR A 1 267 ? 12.538 -4.728 -23.167 1.00 91.50 267 TYR A O 1
ATOM 2126 N N . GLU A 1 268 ? 14.644 -4.150 -23.667 1.00 94.69 268 GLU A N 1
ATOM 2127 C CA . GLU A 1 268 ? 14.714 -4.940 -24.904 1.00 94.69 268 GLU A CA 1
ATOM 2128 C C . GLU A 1 268 ? 14.600 -6.442 -24.620 1.00 94.69 268 GLU A C 1
ATOM 2130 O O . GLU A 1 268 ? 13.837 -7.140 -25.290 1.00 94.69 268 GLU A O 1
ATOM 2135 N N . PHE A 1 269 ? 15.298 -6.936 -23.590 1.00 94.75 269 PHE A N 1
ATOM 2136 C CA . PHE A 1 269 ? 15.175 -8.321 -23.141 1.00 94.75 269 PHE A CA 1
ATOM 2137 C C . PHE A 1 269 ? 13.736 -8.651 -22.716 1.00 94.75 269 PHE A C 1
ATOM 2139 O O . PHE A 1 269 ? 13.176 -9.640 -23.188 1.00 94.75 269 PHE A O 1
ATOM 2146 N N . LEU A 1 270 ? 13.110 -7.821 -21.878 1.00 93.44 270 LEU A N 1
ATOM 2147 C CA . LEU A 1 270 ? 11.730 -8.020 -21.421 1.00 93.44 270 LEU A CA 1
ATOM 2148 C C . LEU A 1 270 ? 10.738 -7.965 -22.593 1.00 93.44 270 LEU A C 1
ATOM 2150 O O . LEU A 1 270 ? 9.843 -8.802 -22.689 1.00 93.44 270 LEU A O 1
ATOM 2154 N N . ALA A 1 271 ? 10.921 -7.030 -23.529 1.00 94.56 271 ALA A N 1
ATOM 2155 C CA . ALA A 1 27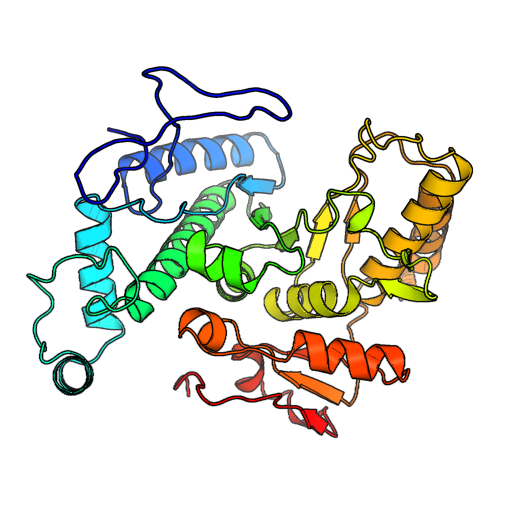1 ? 10.080 -6.904 -24.715 1.00 94.56 271 ALA A CA 1
ATOM 2156 C C . ALA A 1 271 ? 10.182 -8.134 -25.632 1.00 94.56 271 ALA A C 1
ATOM 2158 O O . ALA A 1 271 ? 9.157 -8.623 -26.114 1.00 94.56 271 ALA A O 1
ATOM 2159 N N . ALA A 1 272 ? 11.391 -8.667 -25.833 1.00 97.25 272 ALA A N 1
ATOM 2160 C CA . ALA A 1 272 ? 11.617 -9.876 -26.625 1.00 97.25 272 ALA A CA 1
ATOM 2161 C C . ALA A 1 272 ? 10.954 -11.124 -26.011 1.00 97.25 272 ALA A C 1
ATOM 2163 O O . ALA A 1 272 ? 10.544 -12.016 -26.750 1.00 97.25 272 ALA A O 1
ATOM 2164 N N . HIS A 1 273 ? 10.789 -11.158 -24.684 1.00 95.38 273 HIS A N 1
ATOM 2165 C CA . HIS A 1 273 ? 10.168 -12.266 -23.944 1.00 95.38 273 HIS A CA 1
ATOM 2166 C C . HIS A 1 273 ? 8.740 -11.955 -23.474 1.00 95.38 273 HIS A C 1
ATOM 2168 O O . HIS A 1 273 ? 8.178 -12.672 -22.648 1.00 95.38 273 HIS A O 1
ATOM 2174 N N . ARG A 1 274 ? 8.104 -10.906 -24.013 1.00 93.31 274 ARG A N 1
ATOM 2175 C CA . ARG A 1 274 ? 6.759 -10.471 -23.599 1.00 93.31 274 ARG A CA 1
ATOM 2176 C C . ARG A 1 274 ? 5.727 -11.603 -23.630 1.00 93.31 274 ARG A C 1
ATOM 2178 O O . ARG A 1 274 ? 4.850 -11.637 -22.772 1.00 93.31 274 ARG A O 1
ATOM 2185 N N . GLY A 1 275 ? 5.819 -12.500 -24.614 1.00 94.31 275 GLY A N 1
ATOM 2186 C CA . GLY A 1 275 ? 4.903 -13.636 -24.758 1.00 94.31 275 GLY A CA 1
ATOM 2187 C C . GLY A 1 275 ? 4.929 -14.604 -23.572 1.00 94.31 275 GLY A C 1
ATOM 2188 O O . GLY A 1 275 ? 3.890 -15.169 -23.247 1.00 94.31 275 GLY A O 1
ATOM 2189 N N . ASP A 1 276 ? 6.077 -14.731 -22.905 1.00 90.50 276 ASP A N 1
ATOM 2190 C CA . ASP A 1 276 ? 6.262 -15.611 -21.747 1.00 90.50 276 ASP A CA 1
ATOM 2191 C C . ASP A 1 276 ? 6.001 -14.884 -20.417 1.00 90.50 276 ASP A C 1
ATOM 2193 O O . ASP A 1 276 ? 5.616 -15.503 -19.427 1.00 90.50 276 ASP A O 1
ATOM 2197 N N . LEU A 1 277 ? 6.213 -13.564 -20.386 1.00 88.38 277 LEU A N 1
ATOM 2198 C CA . LEU A 1 277 ? 6.100 -12.746 -19.175 1.00 88.38 277 LEU A CA 1
ATOM 2199 C C . LEU A 1 277 ? 4.665 -12.270 -18.904 1.00 88.38 277 LEU A C 1
ATOM 2201 O O . LEU A 1 277 ? 4.236 -12.198 -17.751 1.00 88.38 277 LEU A O 1
ATOM 2205 N N . VAL A 1 278 ? 3.894 -11.941 -19.945 1.00 87.69 278 VAL A N 1
ATOM 2206 C CA . VAL A 1 278 ? 2.522 -11.439 -19.773 1.00 87.69 278 VAL A CA 1
ATOM 2207 C C . VAL A 1 278 ? 1.625 -12.539 -19.208 1.00 87.69 278 VAL A C 1
ATOM 2209 O O . VAL A 1 278 ? 1.417 -13.578 -19.826 1.00 87.69 278 VAL A O 1
ATOM 2212 N N . GLY A 1 279 ? 1.047 -12.282 -18.034 1.00 83.94 279 GLY A N 1
ATOM 2213 C CA . GLY A 1 279 ? 0.183 -13.236 -17.334 1.00 83.94 279 GLY A CA 1
ATOM 2214 C C . GLY A 1 279 ? 0.936 -14.266 -16.489 1.00 83.94 279 GLY A C 1
ATOM 2215 O O . GLY A 1 279 ? 0.284 -15.069 -15.817 1.00 83.94 279 GLY A O 1
ATOM 2216 N N . ALA A 1 280 ? 2.275 -14.224 -16.466 1.00 87.19 280 ALA A N 1
ATOM 2217 C CA . ALA A 1 280 ? 3.064 -14.988 -15.511 1.00 87.19 280 ALA A CA 1
ATOM 2218 C C . ALA A 1 280 ? 2.636 -14.630 -14.081 1.00 87.19 280 ALA A C 1
ATOM 2220 O O . ALA A 1 280 ? 2.299 -13.481 -13.789 1.00 87.19 280 ALA A O 1
ATOM 2221 N N . LYS A 1 281 ? 2.631 -15.621 -13.187 1.00 83.69 281 LYS A N 1
ATOM 2222 C CA . LYS A 1 281 ? 2.287 -15.448 -11.772 1.00 83.69 281 LYS A CA 1
ATOM 2223 C C . LYS A 1 281 ? 3.447 -15.917 -10.897 1.00 83.69 281 LYS A C 1
ATOM 2225 O O . LYS A 1 281 ? 4.080 -16.916 -11.247 1.00 83.69 281 LYS A O 1
ATOM 2230 N N . PRO A 1 282 ? 3.690 -15.273 -9.743 1.00 82.88 282 PRO A N 1
ATOM 2231 C CA . PRO A 1 282 ? 4.607 -15.800 -8.745 1.00 82.88 282 PRO A CA 1
ATOM 2232 C C . PRO A 1 282 ? 4.174 -17.209 -8.340 1.00 82.88 282 PRO A C 1
ATOM 2234 O O . PRO A 1 282 ? 3.010 -17.434 -7.998 1.00 82.88 282 PRO A O 1
ATOM 2237 N N . TYR A 1 283 ? 5.110 -18.155 -8.369 1.00 86.31 283 TYR A N 1
ATOM 2238 C CA . TYR A 1 283 ? 4.862 -19.527 -7.947 1.00 86.31 283 TYR A CA 1
ATOM 2239 C C . TYR A 1 283 ? 5.945 -19.995 -6.978 1.00 86.31 283 TYR A C 1
ATOM 2241 O O . TYR A 1 283 ? 7.140 -19.933 -7.268 1.00 86.31 283 TYR A O 1
ATOM 2249 N N . SER A 1 284 ? 5.505 -20.494 -5.827 1.00 93.12 284 SER A N 1
ATOM 2250 C CA . SER A 1 284 ? 6.311 -21.284 -4.905 1.00 93.12 284 SER A CA 1
ATOM 2251 C C . SER A 1 284 ? 5.392 -22.182 -4.079 1.00 93.12 284 SER A C 1
ATOM 2253 O O . SER A 1 284 ? 4.242 -21.828 -3.826 1.00 93.12 284 SER A O 1
ATOM 2255 N N . ASN A 1 285 ? 5.916 -23.320 -3.632 1.00 94.81 285 ASN A N 1
ATOM 2256 C CA . ASN A 1 285 ? 5.283 -24.183 -2.638 1.00 94.81 285 ASN A CA 1
ATOM 2257 C C . ASN A 1 285 ? 5.508 -23.693 -1.192 1.00 94.81 285 ASN A C 1
ATOM 2259 O O . ASN A 1 285 ? 4.962 -24.276 -0.258 1.00 94.81 285 ASN A O 1
ATOM 2263 N N . VAL A 1 286 ? 6.290 -22.625 -0.998 1.00 96.69 286 VAL A N 1
ATOM 2264 C CA . VAL A 1 286 ? 6.507 -21.968 0.296 1.00 96.69 286 VAL A CA 1
ATOM 2265 C C . VAL A 1 286 ? 5.897 -20.568 0.280 1.00 96.69 286 VAL A C 1
ATOM 2267 O O . VAL A 1 286 ? 6.217 -19.748 -0.586 1.00 96.69 286 VAL A O 1
ATOM 2270 N N . ALA A 1 287 ? 5.071 -20.272 1.280 1.00 96.06 287 ALA A N 1
ATOM 2271 C CA . ALA A 1 287 ? 4.543 -18.938 1.544 1.00 96.06 287 ALA A CA 1
ATOM 2272 C C . ALA A 1 287 ? 5.071 -18.383 2.870 1.00 96.06 287 ALA A C 1
ATOM 2274 O O . ALA A 1 287 ? 5.267 -19.125 3.831 1.00 96.06 287 ALA A O 1
ATOM 2275 N N . VAL A 1 288 ? 5.260 -17.067 2.937 1.00 95.50 288 VAL A N 1
ATOM 2276 C CA . VAL A 1 288 ? 5.484 -16.326 4.185 1.00 95.50 288 VAL A CA 1
ATOM 2277 C C . VAL A 1 288 ? 4.306 -15.386 4.391 1.00 95.50 288 VAL A C 1
ATOM 2279 O O . VAL A 1 288 ? 4.054 -14.535 3.540 1.00 95.50 288 VAL A O 1
ATOM 2282 N N . LEU A 1 289 ? 3.596 -15.522 5.510 1.00 93.00 289 LEU A N 1
ATOM 2283 C CA . LEU A 1 289 ? 2.518 -14.596 5.844 1.00 93.00 289 LEU A CA 1
ATOM 2284 C C . LEU A 1 289 ? 3.094 -13.263 6.331 1.00 93.00 289 LEU A C 1
ATOM 2286 O O . LEU A 1 289 ? 3.896 -13.229 7.269 1.00 93.00 289 LEU A O 1
ATOM 2290 N N . ALA A 1 290 ? 2.652 -12.176 5.708 1.00 90.50 290 ALA A N 1
ATOM 2291 C CA . ALA A 1 290 ? 2.836 -10.809 6.164 1.00 90.50 290 ALA A CA 1
ATOM 2292 C C . ALA A 1 290 ? 1.489 -10.248 6.643 1.00 90.50 290 ALA A C 1
ATOM 2294 O O . ALA A 1 290 ? 0.462 -10.462 6.011 1.00 90.50 290 ALA A O 1
ATOM 2295 N N . SER A 1 291 ? 1.498 -9.534 7.767 1.00 85.88 291 SER A N 1
ATOM 2296 C CA . SER A 1 291 ? 0.316 -8.869 8.321 1.00 85.88 291 SER A CA 1
ATOM 2297 C C . SER A 1 291 ? 0.669 -7.424 8.651 1.00 85.88 291 SER A C 1
ATOM 2299 O O . SER A 1 291 ? 1.458 -7.173 9.570 1.00 85.88 291 SER A O 1
ATOM 2301 N N . LEU A 1 292 ? 0.076 -6.462 7.937 1.00 86.44 292 LEU A N 1
ATOM 2302 C CA . LEU A 1 292 ? 0.101 -5.070 8.380 1.00 86.44 292 LEU A CA 1
ATOM 2303 C C . LEU A 1 292 ? -0.716 -4.883 9.657 1.00 86.44 292 LEU A C 1
ATOM 2305 O O . LEU A 1 292 ? -0.349 -4.035 10.463 1.00 86.44 292 LEU A O 1
ATOM 2309 N N . ARG A 1 293 ? -1.782 -5.663 9.905 1.00 84.19 293 ARG A N 1
ATOM 2310 C CA . ARG A 1 293 ? -2.611 -5.480 11.114 1.00 84.19 293 ARG A CA 1
ATOM 2311 C C . ARG A 1 293 ? -1.810 -5.634 12.401 1.00 84.19 293 ARG A C 1
ATOM 2313 O O . ARG A 1 293 ? -2.066 -4.894 13.343 1.00 84.19 293 ARG A O 1
ATOM 2320 N N . GLN A 1 294 ? -0.836 -6.541 12.439 1.00 84.62 294 GLN A N 1
ATOM 2321 C CA . GLN A 1 294 ? 0.082 -6.644 13.576 1.00 84.62 294 GLN A CA 1
ATOM 2322 C C . GLN A 1 294 ? 0.895 -5.390 13.780 1.00 84.62 294 GLN A C 1
ATOM 2324 O O . GLN A 1 294 ? 0.976 -4.883 14.895 1.00 84.62 294 GLN A O 1
ATOM 2329 N N . TYR A 1 295 ? 1.433 -4.859 12.689 1.00 83.56 295 TYR A N 1
ATOM 2330 C CA . TYR A 1 295 ? 2.165 -3.611 12.743 1.00 83.56 295 TYR A CA 1
ATOM 2331 C C . TYR A 1 295 ? 1.277 -2.475 13.278 1.00 83.56 295 TYR A C 1
ATOM 2333 O O . TYR A 1 295 ? 1.678 -1.735 14.172 1.00 83.56 295 TYR A O 1
ATOM 2341 N N . LEU A 1 296 ? 0.027 -2.385 12.805 1.00 86.50 296 LEU A N 1
ATOM 2342 C CA . LEU A 1 296 ? -0.962 -1.406 13.281 1.00 86.50 296 LEU A CA 1
ATOM 2343 C C . LEU A 1 296 ? -1.399 -1.624 14.739 1.00 86.50 296 LEU A C 1
ATOM 2345 O O . LEU A 1 296 ? -1.953 -0.718 15.358 1.00 86.50 296 LEU A O 1
ATOM 2349 N N . ALA A 1 297 ? -1.157 -2.812 15.289 1.00 84.69 297 ALA A N 1
ATOM 2350 C CA . ALA A 1 297 ? -1.427 -3.164 16.676 1.00 84.69 297 ALA A CA 1
ATOM 2351 C C . ALA A 1 297 ? -0.211 -2.974 17.598 1.00 84.69 297 ALA A C 1
ATOM 2353 O O . ALA A 1 297 ? -0.229 -3.462 18.725 1.00 84.69 297 ALA A O 1
ATOM 2354 N N . ASP A 1 298 ? 0.827 -2.274 17.129 1.00 82.88 298 ASP A N 1
ATOM 2355 C CA . ASP A 1 298 ? 2.099 -2.087 17.829 1.00 82.88 298 ASP A CA 1
ATOM 2356 C C . ASP A 1 298 ? 2.890 -3.383 18.106 1.00 82.88 298 ASP A C 1
ATOM 2358 O O . ASP A 1 298 ? 3.730 -3.422 19.012 1.00 82.88 298 ASP A O 1
ATOM 2362 N N . GLU A 1 299 ? 2.649 -4.439 17.330 1.00 85.75 299 GLU A N 1
ATOM 2363 C CA . GLU A 1 299 ? 3.385 -5.699 17.428 1.00 85.75 299 GLU A CA 1
ATOM 2364 C C . GLU A 1 299 ? 4.557 -5.759 16.442 1.00 85.75 299 GLU A C 1
ATOM 2366 O O . GLU A 1 299 ? 4.579 -5.111 15.391 1.00 85.75 299 GLU A O 1
ATOM 2371 N N . LEU A 1 300 ? 5.556 -6.579 16.779 1.00 82.12 300 LEU A N 1
ATOM 2372 C CA . LEU A 1 300 ? 6.668 -6.860 15.873 1.00 82.12 300 LEU A CA 1
ATOM 2373 C C . LEU A 1 300 ? 6.186 -7.704 14.689 1.00 82.12 300 LEU A C 1
ATOM 2375 O O . LEU A 1 300 ? 5.422 -8.647 14.863 1.00 82.12 300 LEU A O 1
ATOM 2379 N N . SER A 1 301 ? 6.701 -7.411 13.494 1.00 80.81 301 SER A N 1
ATOM 2380 C CA . SER A 1 301 ? 6.490 -8.224 12.295 1.00 80.81 301 SER A CA 1
ATOM 2381 C C . SER A 1 301 ? 7.830 -8.718 11.765 1.00 80.81 301 SER A C 1
ATOM 2383 O O . SER A 1 301 ? 8.749 -7.930 11.534 1.00 80.81 301 SER A O 1
ATOM 2385 N N . PHE A 1 302 ? 7.953 -10.032 11.566 1.00 88.75 302 PHE A N 1
ATOM 2386 C CA . PHE A 1 302 ? 9.197 -10.656 11.102 1.00 88.75 302 PHE A CA 1
ATOM 2387 C C . PHE A 1 302 ? 9.094 -11.244 9.691 1.00 88.75 302 PHE A C 1
ATOM 2389 O O . PHE A 1 302 ? 10.026 -11.917 9.245 1.00 88.75 302 PHE A O 1
ATOM 2396 N N . ALA A 1 303 ? 8.012 -10.966 8.957 1.00 90.88 303 ALA A N 1
ATOM 2397 C CA . ALA A 1 303 ? 7.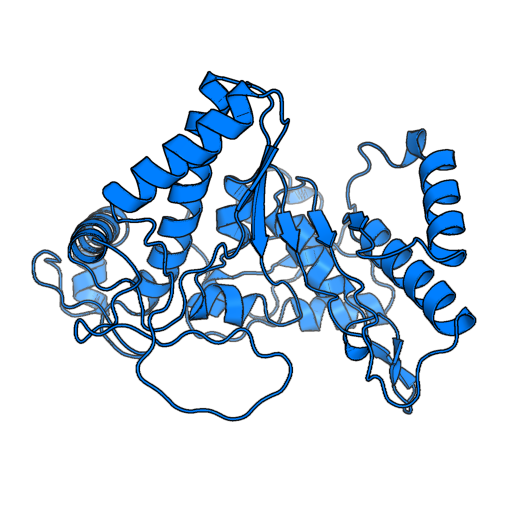810 -11.458 7.591 1.00 90.88 303 ALA A CA 1
ATOM 2398 C C . ALA A 1 303 ? 8.960 -11.081 6.646 1.00 90.88 303 ALA A C 1
ATOM 2400 O O . ALA A 1 303 ? 9.439 -11.910 5.870 1.00 90.88 303 ALA A O 1
ATOM 2401 N N . PHE A 1 304 ? 9.473 -9.857 6.763 1.00 90.00 304 PHE A N 1
ATOM 2402 C CA . PHE A 1 304 ? 10.539 -9.361 5.894 1.00 90.00 304 PHE A CA 1
ATOM 2403 C C . PHE A 1 304 ? 11.884 -10.005 6.238 1.00 90.00 304 PHE A C 1
ATOM 2405 O O . PHE A 1 304 ? 12.606 -10.442 5.342 1.00 90.00 304 PHE A O 1
ATOM 2412 N N . SER A 1 305 ? 12.193 -10.147 7.530 1.00 90.38 305 SER A N 1
ATOM 2413 C CA . SER A 1 305 ? 13.387 -10.857 8.003 1.00 90.38 305 SER A CA 1
ATOM 2414 C C . SER A 1 305 ? 13.358 -12.334 7.605 1.00 90.38 305 SER A C 1
ATOM 2416 O O . SER A 1 305 ? 14.353 -12.868 7.120 1.00 90.38 305 SER A O 1
ATOM 2418 N N . ALA A 1 306 ? 12.203 -12.987 7.740 1.00 93.50 306 ALA A N 1
ATOM 2419 C CA . ALA A 1 306 ? 11.985 -14.359 7.298 1.00 93.50 306 ALA A CA 1
ATOM 2420 C C . ALA A 1 306 ? 12.216 -14.515 5.791 1.00 93.50 306 ALA A C 1
ATOM 2422 O O . ALA A 1 306 ? 13.023 -15.341 5.362 1.00 93.50 306 ALA A O 1
ATOM 2423 N N . SER A 1 307 ? 11.563 -13.673 4.989 1.00 93.81 307 SER A N 1
ATOM 2424 C CA . SER A 1 307 ? 11.737 -13.646 3.538 1.00 93.81 307 SER A CA 1
ATOM 2425 C C . SER A 1 307 ? 13.189 -13.393 3.139 1.00 93.81 307 SER A C 1
ATOM 2427 O O . SER A 1 307 ? 13.704 -14.019 2.206 1.00 93.81 307 SER A O 1
ATOM 2429 N N . ARG A 1 308 ? 13.893 -12.531 3.879 1.00 91.38 308 ARG A N 1
ATOM 2430 C CA . ARG A 1 308 ? 15.307 -12.265 3.644 1.00 91.38 308 ARG A CA 1
ATOM 2431 C C . ARG A 1 308 ? 16.173 -13.503 3.872 1.00 91.38 308 ARG A C 1
ATOM 2433 O O . ARG A 1 308 ? 16.967 -13.846 2.999 1.00 91.38 308 ARG A O 1
ATOM 2440 N N . VAL A 1 309 ? 15.988 -14.197 4.996 1.00 92.69 309 VAL A N 1
ATOM 2441 C CA . VAL A 1 309 ? 16.716 -15.438 5.317 1.00 92.69 309 VAL A CA 1
ATOM 2442 C C . VAL A 1 309 ? 16.478 -16.505 4.247 1.00 92.69 309 VAL A C 1
ATOM 2444 O O . VAL A 1 309 ? 17.431 -17.132 3.787 1.00 92.69 309 VAL A O 1
ATOM 2447 N N . LEU A 1 310 ? 15.228 -16.688 3.811 1.00 93.88 310 LEU A N 1
ATOM 2448 C CA . LEU A 1 310 ? 14.889 -17.639 2.748 1.00 93.88 310 LEU A CA 1
ATOM 2449 C C . LEU A 1 310 ? 15.554 -17.263 1.415 1.00 93.88 310 LEU A C 1
ATOM 2451 O O . LEU A 1 310 ? 16.139 -18.121 0.755 1.00 93.88 310 LEU A O 1
ATOM 2455 N N . THR A 1 311 ? 15.528 -15.976 1.052 1.00 90.69 311 THR A N 1
ATOM 2456 C CA . THR A 1 311 ? 16.154 -15.462 -0.178 1.00 90.69 311 THR A CA 1
ATOM 2457 C C . THR A 1 311 ? 17.665 -15.701 -0.179 1.00 90.69 311 THR A C 1
ATOM 2459 O O . THR A 1 311 ? 18.207 -16.183 -1.172 1.00 90.69 311 THR A O 1
ATOM 2462 N N . ASP A 1 312 ? 18.351 -15.436 0.936 1.00 89.00 312 ASP A N 1
ATOM 2463 C CA . ASP A 1 312 ? 19.803 -15.642 1.056 1.00 89.00 312 ASP A CA 1
ATOM 2464 C C . ASP A 1 312 ? 20.205 -17.127 1.031 1.00 89.00 312 ASP A C 1
ATOM 2466 O O . ASP A 1 312 ? 21.345 -17.458 0.708 1.00 89.00 312 ASP A O 1
ATOM 2470 N N . ARG A 1 313 ? 19.269 -18.035 1.332 1.00 91.56 313 ARG A N 1
ATOM 2471 C CA . ARG A 1 313 ? 19.453 -19.491 1.223 1.00 91.56 313 ARG A CA 1
ATOM 2472 C C . ARG A 1 313 ? 19.013 -20.068 -0.125 1.00 91.56 313 ARG A C 1
ATOM 2474 O O . ARG A 1 313 ? 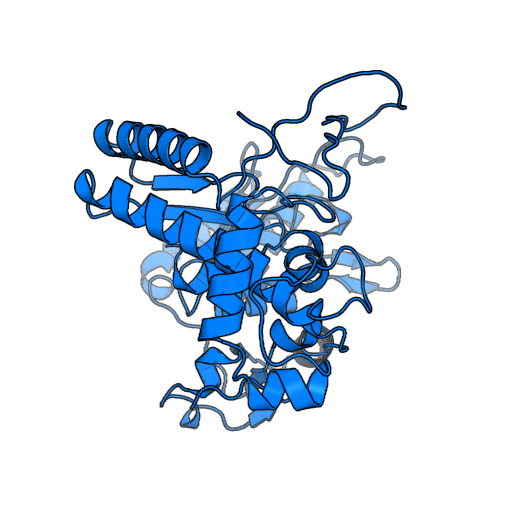19.067 -21.282 -0.293 1.00 91.56 313 ARG A O 1
ATOM 2481 N N . GLY A 1 314 ? 18.587 -19.230 -1.073 1.00 90.12 314 GLY A N 1
ATOM 2482 C CA . GLY A 1 314 ? 18.108 -19.676 -2.385 1.00 90.12 314 GLY A CA 1
ATOM 2483 C C . GLY A 1 314 ? 16.770 -20.419 -2.335 1.00 90.12 314 GLY A C 1
ATOM 2484 O O . GLY A 1 314 ? 16.460 -21.180 -3.247 1.00 90.12 314 GLY A O 1
ATOM 2485 N N . ILE A 1 315 ? 15.980 -20.225 -1.275 1.00 93.31 315 ILE A N 1
ATOM 2486 C CA . ILE A 1 315 ? 14.666 -20.852 -1.124 1.00 93.31 315 ILE A CA 1
ATOM 2487 C C . ILE A 1 315 ? 13.621 -19.947 -1.780 1.00 93.31 315 ILE A C 1
ATOM 2489 O O . ILE A 1 315 ? 13.325 -18.855 -1.279 1.00 93.31 315 ILE A O 1
ATOM 2493 N N . SER A 1 316 ? 13.057 -20.404 -2.901 1.00 93.38 316 SER A N 1
ATOM 2494 C CA . SER A 1 316 ? 11.945 -19.716 -3.566 1.00 93.38 316 SER A CA 1
ATOM 2495 C C . SER A 1 316 ? 10.726 -19.671 -2.647 1.00 93.38 316 SER A C 1
ATOM 2497 O O . SER A 1 316 ? 10.351 -20.676 -2.052 1.00 93.38 316 SER A O 1
ATOM 2499 N N . HIS A 1 317 ? 10.093 -18.511 -2.527 1.00 95.62 317 HIS A N 1
ATOM 2500 C CA . HIS A 1 317 ? 8.888 -18.312 -1.725 1.00 95.62 317 HIS A CA 1
ATOM 2501 C C . HIS A 1 317 ? 8.129 -17.091 -2.229 1.00 95.62 317 HIS A C 1
ATOM 2503 O O . HIS A 1 317 ? 8.726 -16.158 -2.775 1.00 95.62 317 HIS A O 1
ATOM 2509 N N . VAL A 1 318 ? 6.827 -17.090 -1.981 1.00 94.88 318 VAL A N 1
ATOM 2510 C CA . VAL A 1 318 ? 5.969 -15.914 -2.139 1.00 94.88 318 VAL A CA 1
ATOM 2511 C C . VAL A 1 318 ? 5.636 -15.336 -0.767 1.00 94.88 318 VAL A C 1
ATOM 2513 O O . VAL A 1 318 ? 5.743 -16.029 0.249 1.00 94.88 318 VAL A O 1
ATOM 2516 N N . MET A 1 319 ? 5.251 -14.064 -0.724 1.00 94.06 319 MET A N 1
ATOM 2517 C CA . MET A 1 319 ? 4.515 -13.546 0.424 1.00 94.06 319 MET A CA 1
ATOM 2518 C C . MET A 1 319 ? 3.019 -13.689 0.170 1.00 94.06 319 MET A C 1
ATOM 2520 O O . MET A 1 319 ? 2.581 -13.677 -0.979 1.00 94.06 319 MET A O 1
ATOM 2524 N N . ILE A 1 320 ? 2.268 -13.842 1.250 1.00 93.50 320 ILE A N 1
ATOM 2525 C CA . ILE A 1 320 ? 0.809 -13.759 1.268 1.00 93.50 320 ILE A CA 1
ATOM 2526 C C . ILE A 1 320 ? 0.401 -12.766 2.357 1.00 93.50 320 ILE A C 1
ATOM 2528 O O . ILE A 1 320 ? 1.147 -12.585 3.325 1.00 93.50 320 ILE A O 1
ATOM 2532 N N . VAL A 1 321 ? -0.753 -12.129 2.202 1.00 91.19 321 VAL A N 1
ATOM 2533 C CA . VAL A 1 321 ? -1.352 -11.232 3.205 1.00 91.19 321 VAL A CA 1
ATOM 2534 C C . VAL A 1 321 ? -2.522 -11.911 3.913 1.00 91.19 321 VAL A C 1
ATOM 2536 O O . VAL A 1 321 ? -2.925 -13.011 3.536 1.00 91.19 321 VAL A O 1
ATOM 2539 N N . GLU A 1 322 ? -3.068 -11.297 4.965 1.00 88.88 322 GLU A N 1
ATOM 2540 C CA . GLU A 1 322 ? -4.151 -11.920 5.743 1.00 88.88 322 GLU A CA 1
ATOM 2541 C C . GLU A 1 322 ? -5.371 -12.293 4.891 1.00 88.88 322 GLU A C 1
ATOM 2543 O O . GLU A 1 322 ? -5.949 -13.355 5.100 1.00 88.88 322 GLU A O 1
ATOM 2548 N N . ASP A 1 323 ? -5.721 -11.482 3.891 1.00 87.25 323 ASP A N 1
ATOM 2549 C CA . ASP A 1 323 ? -6.854 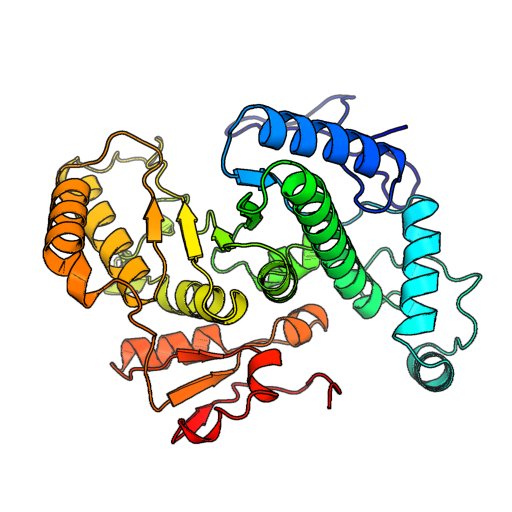-11.771 3.001 1.00 87.25 323 ASP A CA 1
ATOM 2550 C C . ASP A 1 323 ? -6.657 -13.049 2.181 1.00 87.25 323 ASP A C 1
ATOM 2552 O O . ASP A 1 323 ? -7.623 -13.744 1.865 1.00 87.25 323 ASP A O 1
ATOM 2556 N N . ASP A 1 324 ? -5.408 -13.399 1.863 1.00 89.25 324 ASP A N 1
ATOM 2557 C CA . ASP A 1 324 ? -5.104 -14.621 1.120 1.00 89.25 324 ASP A CA 1
ATOM 2558 C C . ASP A 1 324 ? -5.390 -15.873 1.960 1.00 89.25 324 ASP A C 1
ATOM 2560 O O . ASP A 1 324 ? -5.586 -16.953 1.401 1.00 89.25 324 ASP A O 1
ATOM 2564 N N . LEU A 1 325 ? -5.469 -15.749 3.293 1.00 87.69 325 LEU A N 1
ATOM 2565 C CA . LEU A 1 325 ? -5.840 -16.857 4.179 1.00 87.69 325 LEU A CA 1
ATOM 2566 C C . LEU A 1 325 ? -7.300 -17.289 4.007 1.00 87.69 325 LEU A C 1
ATOM 2568 O O . LEU A 1 325 ? -7.654 -18.410 4.368 1.00 87.69 325 LEU A O 1
ATOM 2572 N N . LEU A 1 326 ? -8.140 -16.421 3.441 1.00 81.81 326 LEU A N 1
ATOM 2573 C CA . LEU A 1 326 ? -9.533 -16.726 3.115 1.00 81.81 326 LEU A CA 1
ATOM 2574 C C . LEU A 1 326 ? -9.672 -17.381 1.729 1.00 81.81 326 LEU A C 1
ATOM 2576 O O . LEU A 1 326 ? -10.762 -17.804 1.340 1.00 81.81 326 LEU A O 1
ATOM 2580 N N . SER A 1 327 ? -8.581 -17.474 0.964 1.00 80.06 327 SER A N 1
ATOM 2581 C CA . SER A 1 327 ? -8.587 -18.055 -0.375 1.00 80.06 327 SER A CA 1
ATOM 2582 C C . SER A 1 327 ? -8.666 -19.582 -0.340 1.00 80.06 327 SER A C 1
ATOM 2584 O O . SER A 1 327 ? -7.987 -20.254 0.435 1.00 80.06 327 SER A O 1
ATOM 2586 N N . ALA A 1 328 ? -9.421 -20.161 -1.277 1.00 63.75 328 ALA A N 1
ATOM 2587 C CA . ALA A 1 328 ? -9.446 -21.608 -1.498 1.00 63.75 328 ALA A CA 1
ATOM 2588 C C . ALA A 1 328 ? -8.100 -22.173 -2.017 1.00 63.75 328 ALA A C 1
ATOM 2590 O O . ALA A 1 328 ? -7.916 -23.389 -2.039 1.00 63.75 328 ALA A O 1
ATOM 2591 N N . ASP A 1 329 ? -7.160 -21.313 -2.428 1.00 82.38 329 ASP A N 1
ATOM 2592 C CA . ASP A 1 329 ? -5.888 -21.687 -3.065 1.00 82.38 329 ASP A CA 1
ATOM 2593 C C . ASP A 1 329 ? -4.746 -21.986 -2.069 1.00 82.38 329 ASP A C 1
ATOM 2595 O O . ASP A 1 329 ? -3.623 -22.274 -2.472 1.00 82.38 329 ASP A O 1
ATOM 2599 N N . LEU A 1 330 ? -4.994 -21.962 -0.751 1.00 88.75 330 LEU A N 1
ATOM 2600 C CA . LEU A 1 330 ? -3.953 -22.265 0.247 1.00 88.75 330 LEU A CA 1
ATOM 2601 C C . LEU A 1 330 ? -3.366 -23.679 0.109 1.00 88.75 330 LEU A C 1
ATOM 2603 O O . LEU A 1 330 ? -2.209 -23.901 0.462 1.00 88.75 330 LEU A O 1
ATOM 2607 N N . GLY A 1 331 ? -4.141 -24.623 -0.434 1.00 88.19 331 GLY A N 1
ATOM 2608 C CA . GLY A 1 331 ? -3.718 -26.010 -0.641 1.00 88.19 331 GLY A CA 1
ATOM 2609 C C . GLY A 1 331 ? -2.554 -26.186 -1.622 1.00 88.19 331 GLY A C 1
ATOM 2610 O O . GLY A 1 331 ? -2.008 -27.282 -1.705 1.00 88.19 331 GLY A O 1
ATOM 2611 N N . ARG A 1 332 ? -2.154 -25.133 -2.351 1.00 90.69 332 ARG A N 1
ATOM 2612 C CA . ARG A 1 332 ? -0.976 -25.162 -3.233 1.00 90.69 332 ARG A CA 1
ATOM 2613 C C . ARG A 1 332 ? 0.361 -25.109 -2.489 1.00 90.69 332 ARG A C 1
ATOM 2615 O O . ARG A 1 332 ? 1.399 -25.339 -3.105 1.00 90.69 332 ARG A O 1
ATOM 2622 N N . PHE A 1 333 ? 0.355 -24.730 -1.211 1.00 95.19 333 PHE A N 1
ATOM 2623 C CA . PHE A 1 333 ? 1.572 -24.567 -0.424 1.00 95.19 333 PHE A CA 1
ATOM 2624 C C . PHE A 1 333 ? 1.877 -25.830 0.382 1.00 95.19 333 PHE A C 1
ATOM 2626 O O . PHE A 1 333 ? 1.060 -26.278 1.182 1.00 95.19 333 PHE A O 1
ATOM 2633 N N . ASP A 1 334 ? 3.097 -26.344 0.235 1.00 95.75 334 ASP A N 1
ATOM 2634 C CA . ASP A 1 334 ? 3.642 -27.389 1.107 1.00 95.75 334 ASP A CA 1
ATOM 2635 C C . ASP A 1 334 ? 3.979 -26.822 2.499 1.00 95.75 334 ASP A C 1
ATOM 2637 O O . ASP A 1 334 ? 3.969 -27.545 3.497 1.00 95.75 334 ASP A O 1
ATOM 2641 N N . LEU A 1 335 ? 4.292 -25.520 2.573 1.00 95.50 335 LEU A N 1
ATOM 2642 C CA . LEU A 1 335 ? 4.597 -24.809 3.813 1.00 95.50 335 LEU A CA 1
ATOM 2643 C C . LEU A 1 335 ? 4.081 -23.368 3.774 1.00 95.50 335 LEU A C 1
ATOM 2645 O O . LEU A 1 335 ? 4.464 -22.581 2.910 1.00 95.50 335 LEU A O 1
ATOM 2649 N N . ILE A 1 336 ? 3.313 -22.992 4.795 1.00 95.25 336 ILE A N 1
ATOM 2650 C CA . ILE A 1 336 ? 3.016 -21.594 5.118 1.00 95.25 336 ILE A CA 1
ATOM 2651 C C . ILE A 1 336 ? 3.776 -21.244 6.397 1.00 95.25 336 ILE A C 1
ATOM 2653 O O . ILE A 1 336 ? 3.509 -21.791 7.468 1.00 95.25 336 ILE A O 1
ATOM 2657 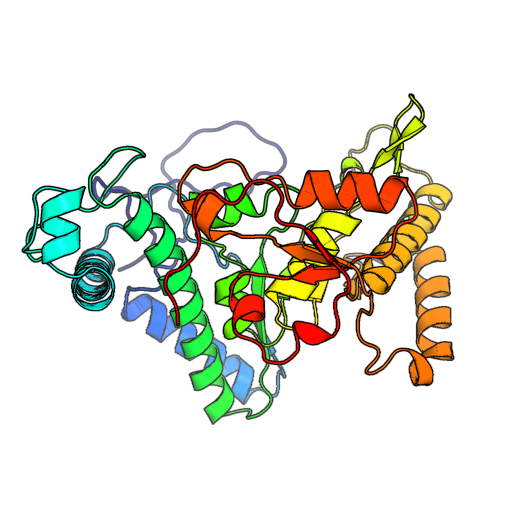N N . TYR A 1 337 ? 4.750 -20.346 6.286 1.00 94.81 337 TYR A N 1
ATOM 2658 C CA . TYR A 1 337 ? 5.530 -19.857 7.412 1.00 94.81 337 TYR A CA 1
ATOM 2659 C C . TYR A 1 337 ? 4.851 -18.642 8.048 1.00 94.81 337 TYR A C 1
ATOM 2661 O O . TYR A 1 337 ? 4.562 -17.656 7.368 1.00 94.81 337 TYR A O 1
ATOM 2669 N N . LEU A 1 338 ? 4.624 -18.718 9.362 1.00 92.62 338 LEU A N 1
ATOM 2670 C CA . LEU A 1 338 ? 3.978 -17.687 10.178 1.00 92.62 338 LEU A CA 1
ATOM 2671 C C . LEU A 1 338 ? 5.019 -17.075 11.136 1.00 92.62 338 LEU A C 1
ATOM 2673 O O . LEU A 1 338 ? 5.175 -17.552 12.265 1.00 92.62 338 LEU A O 1
ATOM 2677 N N . PRO A 1 339 ? 5.800 -16.075 10.694 1.00 87.75 339 PRO A N 1
ATOM 2678 C CA . PRO A 1 339 ? 6.906 -15.536 11.476 1.00 87.75 339 PRO A CA 1
ATOM 2679 C C . PRO A 1 339 ? 6.397 -14.601 12.578 1.00 87.75 339 PRO A C 1
ATOM 2681 O O . PRO A 1 339 ? 6.369 -13.392 12.377 1.00 87.75 339 PRO A O 1
ATOM 2684 N N . TYR A 1 340 ? 6.056 -15.193 13.733 1.00 87.38 340 TYR A N 1
ATOM 2685 C CA . TYR A 1 340 ? 5.446 -14.546 14.908 1.00 87.38 340 TYR A CA 1
ATOM 2686 C C . TYR A 1 340 ? 4.135 -13.847 14.550 1.00 87.38 340 TYR A C 1
ATOM 2688 O O . TYR A 1 340 ? 4.132 -12.753 14.001 1.00 87.38 340 TYR A O 1
ATOM 2696 N N . LEU A 1 341 ? 3.014 -14.502 14.866 1.00 85.56 341 LEU A N 1
ATOM 2697 C CA . LEU A 1 341 ? 1.693 -14.005 14.508 1.00 85.56 341 LEU A CA 1
ATOM 2698 C C . LEU A 1 341 ? 0.743 -13.947 15.724 1.00 85.56 341 LEU A C 1
ATOM 2700 O O . LEU A 1 341 ? -0.186 -14.751 15.796 1.00 85.56 341 LEU A O 1
ATOM 2704 N N . PRO A 1 342 ? 0.982 -13.066 16.718 1.00 84.56 342 PRO A N 1
ATOM 2705 C CA . PRO A 1 342 ? 0.184 -13.030 17.950 1.00 84.56 342 PRO A CA 1
ATOM 2706 C C . PRO A 1 342 ? -1.250 -12.533 17.728 1.00 84.56 342 PRO A C 1
ATOM 2708 O O . PRO A 1 342 ? -2.135 -12.827 18.530 1.00 84.56 342 PRO A O 1
ATOM 2711 N N . LEU A 1 343 ? -1.480 -11.782 16.647 1.00 81.75 343 LEU A N 1
ATOM 2712 C CA . LEU A 1 343 ? -2.772 -11.209 16.290 1.00 81.75 343 LEU A CA 1
ATOM 2713 C C . LEU A 1 343 ? -3.129 -11.607 14.863 1.00 81.75 343 LEU A C 1
ATOM 2715 O O . LEU A 1 343 ? -2.321 -11.455 13.951 1.00 81.75 343 LEU A O 1
ATOM 2719 N N . LEU A 1 344 ? -4.352 -12.079 14.670 1.00 79.00 344 LEU A N 1
ATOM 2720 C CA . LEU A 1 344 ? -4.907 -12.381 13.359 1.00 79.00 344 LEU A CA 1
ATOM 2721 C C . LEU A 1 344 ? -6.296 -11.761 13.275 1.00 79.00 344 LEU A C 1
ATOM 2723 O O . LEU A 1 344 ? -7.016 -11.711 14.279 1.00 79.00 344 LEU A O 1
ATOM 2727 N N . SER A 1 345 ? -6.673 -11.271 12.098 1.00 71.19 345 SER A N 1
ATOM 2728 C CA . SER A 1 345 ? -8.045 -10.845 11.860 1.00 71.19 345 SER A CA 1
ATOM 2729 C C . SER A 1 345 ? -9.045 -11.959 12.169 1.00 71.19 345 SER A C 1
ATOM 2731 O O . SER A 1 345 ? -8.799 -13.145 11.974 1.00 71.19 345 SER A O 1
ATOM 2733 N N . THR A 1 346 ? -10.202 -11.563 12.693 1.00 66.19 346 THR A N 1
ATOM 2734 C CA . THR A 1 346 ? -11.316 -12.469 12.996 1.00 66.19 346 THR A CA 1
ATOM 2735 C C . THR A 1 346 ? -12.257 -12.661 11.807 1.00 66.19 346 THR A C 1
ATOM 2737 O O . THR A 1 346 ? -13.343 -13.220 11.981 1.00 66.19 346 THR A O 1
ATOM 2740 N N . GLU A 1 347 ? -11.879 -12.164 10.624 1.00 59.50 347 GLU A N 1
ATOM 2741 C CA . GLU A 1 347 ? -12.671 -12.320 9.404 1.00 59.50 347 GLU A CA 1
ATOM 2742 C C . GLU A 1 347 ? -12.768 -13.816 9.073 1.00 59.50 347 GLU A C 1
ATOM 2744 O O . GLU A 1 347 ? -11.773 -14.538 9.106 1.00 59.50 347 GLU A O 1
ATOM 2749 N N . LYS A 1 348 ? -14.008 -14.285 8.900 1.00 46.16 348 LYS A N 1
ATOM 2750 C CA . LYS A 1 348 ? -14.367 -15.688 8.677 1.00 46.16 348 LYS A CA 1
ATOM 2751 C C . LYS A 1 348 ? -14.647 -15.949 7.214 1.00 46.16 348 LYS A C 1
ATOM 2753 O O . LYS A 1 348 ? -15.363 -15.103 6.629 1.00 46.16 348 LYS A O 1
#